Protein AF-A0A319EWF7-F1 (afdb_monomer)

Sequence (292 aa):
MDITTRSGILSLPSELVCHILGFSSSFQDVLHFAATCRRFQHLWQRNANFIYKYVSRTAIPCRRYARILLADQGGSQPNDPLNAQDVRQMARNSVRMEKTIKDIEWHMFSPLYEGTERYPFFGYGSIYAEEQWMPYFSKSESPRVIRTMYQLWGLLLLGYEAKQSRMKSYRFKDLAVLYQTHSLYEVKYALKVEGLDEKQLSRELKDIHNEVYSHCGQDIIKITEWPRLRSTVYPKDFYEIVCWWDRRYSREKFKRMVTTPRDGCPPNPELWYDTSEDELMGWLIEPSIMRH

Solvent-accessible surface area (backbone atoms only — not comparable to full-atom values): 17072 Å² total; per-residue (Å²): 134,85,81,74,76,69,59,67,75,81,72,53,57,70,67,59,53,47,48,58,46,20,69,30,69,38,62,65,59,39,51,53,56,21,66,73,39,73,68,41,36,49,50,44,47,78,38,26,41,62,31,44,68,46,21,39,76,71,47,31,81,51,47,71,41,49,30,45,30,38,30,56,71,73,45,57,53,68,86,54,81,45,49,45,64,48,51,52,50,49,45,51,53,35,56,50,47,56,50,30,50,51,52,40,30,46,69,71,38,46,51,72,74,71,72,51,79,83,62,82,85,57,85,53,73,78,82,48,72,87,52,89,82,67,76,53,70,49,89,78,37,44,56,54,52,53,36,38,51,30,51,51,54,29,46,74,61,43,57,71,69,60,30,53,56,50,58,72,69,47,50,68,66,56,35,51,44,40,48,36,48,63,70,40,81,49,50,70,73,49,58,75,54,86,95,52,54,74,71,54,45,53,48,52,50,52,52,51,44,54,51,36,48,49,52,47,50,53,49,48,32,68,74,65,70,44,96,71,79,70,88,67,79,65,51,78,76,59,78,55,60,81,42,46,74,73,37,66,68,50,34,53,52,50,45,47,67,41,60,47,64,52,97,93,46,80,52,53,62,86,79,66,67,67,62,68,55,56,60,55,40,59,74,74,64,75,69,101,73,82,90,127

Foldseek 3Di:
DDPPVPPVLVVDDLVVLLVVLLPDQAVVVLVVQLVPDVVSVVSCQVCVLVSCVRNCLRHAQPLQLLLLLLVLVVADHSPDRHGNVSSVVSRVLSVLLVVLQVQLLCVVQVCVVVPPPPCPPAPCVPVCPPPDDDSHADPLLSSLLSSLLSLLLSLLSDDPVVSLVSLVPDALLSLLLNLQNLLSPSSLVSNPRPPDDSVRSVVSSVVSNVSSVVVNVVVCCVQQVDPDPPPPPVPPLSNHDSCLCVPPVSVVVVCCSQCPDDDPDHHDCVNNDDCSVVSVVVSVDDDPPDPD

pLDDT: mean 78.9, std 18.43, range [35.34, 98.31]

Organism: NCBI:txid1448320

Mean predicted aligned error: 8.82 Å

Structure (mmCIF, N/CA/C/O backbone):
data_AF-A0A319EWF7-F1
#
_entry.id   AF-A0A319EWF7-F1
#
loop_
_atom_site.group_PDB
_atom_site.id
_atom_site.type_symbol
_atom_site.label_atom_id
_atom_site.label_alt_id
_atom_site.label_comp_id
_atom_site.label_asym_id
_atom_site.label_entity_id
_atom_site.label_seq_id
_atom_site.pdbx_PDB_ins_code
_atom_site.Cartn_x
_atom_site.Cartn_y
_atom_site.Cartn_z
_atom_site.occupancy
_atom_site.B_iso_or_equiv
_atom_site.auth_seq_id
_atom_site.auth_comp_id
_atom_site.auth_asym_id
_atom_site.auth_atom_id
_atom_site.pdbx_PDB_model_num
ATOM 1 N N . MET A 1 1 ? -19.798 14.730 49.812 1.00 45.97 1 MET A N 1
ATOM 2 C CA . MET A 1 1 ? -20.216 15.364 48.545 1.00 45.97 1 MET A CA 1
ATOM 3 C C . MET A 1 1 ? -19.620 14.541 47.422 1.00 45.97 1 MET A C 1
ATOM 5 O O . MET A 1 1 ? -18.469 14.754 47.067 1.00 45.97 1 MET A O 1
ATOM 9 N N . ASP A 1 2 ? -20.371 13.561 46.927 1.00 48.44 2 ASP A N 1
ATOM 10 C CA . ASP A 1 2 ? -19.953 12.769 45.772 1.00 48.44 2 ASP A CA 1
ATOM 11 C C . ASP A 1 2 ? -20.230 13.570 44.506 1.00 48.44 2 ASP A C 1
ATOM 13 O O . ASP A 1 2 ? -21.336 13.551 43.960 1.00 48.44 2 ASP A O 1
ATOM 17 N N . ILE A 1 3 ? -19.214 14.288 44.027 1.00 54.47 3 ILE A N 1
ATOM 18 C CA . ILE A 1 3 ? -19.196 14.758 42.645 1.00 54.47 3 ILE A CA 1
ATOM 19 C C . ILE A 1 3 ? -18.955 13.512 41.793 1.00 54.47 3 ILE A C 1
ATOM 21 O O . ILE A 1 3 ? -17.843 13.214 41.368 1.00 54.47 3 ILE A O 1
ATOM 25 N N . THR A 1 4 ? -20.019 12.744 41.569 1.00 57.94 4 THR A N 1
ATOM 26 C CA . THR A 1 4 ? -20.064 11.784 40.474 1.00 57.94 4 THR A CA 1
ATOM 27 C C . THR A 1 4 ? -20.081 12.607 39.194 1.00 57.94 4 THR A C 1
ATOM 29 O O . THR A 1 4 ? -21.132 12.948 38.653 1.00 57.94 4 THR A O 1
ATOM 32 N N . THR A 1 5 ? -18.892 12.985 38.725 1.00 62.28 5 THR A N 1
ATOM 33 C CA . THR A 1 5 ? -18.657 13.490 37.375 1.00 62.28 5 THR A CA 1
ATOM 34 C C . THR A 1 5 ? -19.089 12.398 36.405 1.00 62.28 5 THR A C 1
ATOM 36 O O . THR A 1 5 ? -18.301 11.572 35.947 1.00 62.28 5 THR A O 1
ATOM 39 N N . ARG A 1 6 ? -20.393 12.348 36.111 1.00 62.28 6 ARG A N 1
ATOM 40 C CA . ARG A 1 6 ? -20.922 11.560 35.004 1.00 62.28 6 ARG A CA 1
ATOM 41 C C . ARG A 1 6 ? -20.187 12.047 33.768 1.00 62.28 6 ARG A C 1
ATOM 43 O O . ARG A 1 6 ? -20.358 13.188 33.351 1.00 62.28 6 ARG A O 1
ATOM 50 N N . SER A 1 7 ? -19.324 11.192 33.229 1.00 69.75 7 SER A N 1
ATOM 51 C CA . SER A 1 7 ? -18.586 11.475 32.007 1.00 69.75 7 SER A CA 1
ATOM 52 C C . SER A 1 7 ? -19.602 11.780 30.905 1.00 69.75 7 SER A C 1
ATOM 54 O O . SER A 1 7 ? -20.301 10.877 30.446 1.00 69.75 7 SER A O 1
ATOM 56 N N . GLY A 1 8 ? -19.743 13.059 30.532 1.00 84.81 8 GLY A N 1
ATOM 57 C CA . GLY A 1 8 ? -20.823 13.543 29.658 1.00 84.81 8 GLY A CA 1
ATOM 58 C C . GLY A 1 8 ? -20.862 12.853 28.291 1.00 84.81 8 GLY A C 1
ATOM 59 O O . GLY A 1 8 ? -21.912 12.758 27.656 1.00 84.81 8 GLY A O 1
ATOM 60 N N . ILE A 1 9 ? -19.742 12.264 27.870 1.00 88.94 9 ILE A N 1
ATOM 61 C CA . ILE A 1 9 ? -19.647 11.481 26.638 1.00 88.94 9 ILE A CA 1
ATOM 62 C C . ILE A 1 9 ? -20.399 10.141 26.718 1.00 88.94 9 ILE A C 1
ATOM 64 O O . ILE A 1 9 ? -20.927 9.666 25.716 1.00 88.94 9 ILE A O 1
ATOM 68 N N . LEU A 1 10 ? -20.536 9.557 27.916 1.00 90.44 10 LEU A N 1
ATOM 69 C CA . LEU A 1 10 ? -21.330 8.346 28.153 1.00 90.44 10 LEU A CA 1
ATOM 70 C C . LEU A 1 10 ? -22.840 8.615 28.162 1.00 90.44 10 LEU A C 1
ATOM 72 O O . LEU A 1 10 ? -23.608 7.661 28.209 1.00 90.44 10 LEU A O 1
ATOM 76 N N . SER A 1 11 ? -23.290 9.868 28.112 1.00 93.06 11 SER A N 1
ATOM 77 C CA . SER A 1 11 ? -24.711 10.203 27.925 1.00 93.06 11 SER A CA 1
ATOM 78 C C . SER A 1 11 ? -25.069 10.561 26.484 1.00 93.06 11 SER A C 1
ATOM 80 O O . SER A 1 11 ? -26.252 10.644 26.168 1.00 93.06 11 SER A O 1
ATOM 82 N N . LEU A 1 12 ? -24.086 10.742 25.597 1.00 95.12 12 LEU A N 1
ATOM 83 C CA . LEU A 1 12 ? -24.362 11.105 24.207 1.00 95.12 12 LEU A CA 1
ATOM 84 C C . LEU A 1 12 ? -25.064 9.963 23.453 1.00 95.12 12 LEU A C 1
ATOM 86 O O . LEU A 1 12 ? -24.752 8.795 23.706 1.00 95.12 12 LEU A O 1
ATOM 90 N N . PRO A 1 13 ? -25.958 10.269 22.497 1.00 96.50 13 PRO A N 1
ATOM 91 C CA . PRO A 1 13 ? -26.449 9.312 21.511 1.00 96.50 13 PRO A CA 1
ATOM 92 C C . PRO A 1 13 ? -25.317 8.626 20.738 1.00 96.50 13 PRO A C 1
ATOM 94 O O . PRO A 1 13 ? -24.235 9.185 20.538 1.00 96.50 13 PRO A O 1
ATOM 97 N N . SER A 1 14 ? -25.568 7.395 20.299 1.00 96.44 14 SER A N 1
ATOM 98 C CA . SER A 1 14 ? -24.583 6.549 19.610 1.00 96.44 14 SER A CA 1
ATOM 99 C C . SER A 1 14 ? -24.078 7.176 18.310 1.00 96.44 14 SER A C 1
ATOM 101 O O . SER A 1 14 ? -22.904 7.045 17.973 1.00 96.44 14 SER A O 1
ATOM 103 N N . GLU A 1 15 ? -24.957 7.891 17.617 1.00 96.75 15 GLU A N 1
ATOM 104 C CA . GLU A 1 15 ? -24.720 8.609 16.371 1.00 96.75 15 GLU A CA 1
ATOM 105 C C . GLU A 1 15 ? -23.682 9.715 16.584 1.00 96.75 15 GLU A C 1
ATOM 107 O O . GLU A 1 15 ? -22.705 9.793 15.841 1.00 96.75 15 GLU A O 1
ATOM 112 N N . LEU A 1 16 ? -23.829 10.509 17.654 1.00 96.94 16 LEU A N 1
ATOM 113 C CA . LEU A 1 16 ? -22.874 11.570 17.991 1.00 96.94 16 LEU A CA 1
ATOM 114 C C . LEU A 1 16 ? -21.502 10.998 18.346 1.00 96.94 16 LEU A C 1
ATOM 116 O O . LEU A 1 16 ? -20.486 11.530 17.908 1.00 96.94 16 LEU A O 1
ATOM 120 N N . VAL A 1 17 ? -21.454 9.882 19.078 1.00 96.56 17 VAL A N 1
ATOM 121 C CA . VAL A 1 17 ? -20.185 9.200 19.380 1.00 96.56 17 VAL A CA 1
ATOM 122 C C . VAL A 1 17 ? -19.520 8.688 18.098 1.00 96.56 17 VAL A C 1
ATOM 124 O O . VAL A 1 17 ? -18.313 8.850 17.932 1.00 96.56 17 VAL A O 1
ATOM 127 N N . CYS A 1 18 ? -20.285 8.113 17.165 1.00 96.50 18 CYS A N 1
ATOM 128 C CA . CYS A 1 18 ? -19.749 7.660 15.878 1.00 96.50 18 CYS A CA 1
ATOM 129 C C . CYS A 1 18 ? -19.247 8.825 15.018 1.00 96.50 18 CYS A C 1
ATOM 131 O O . CYS A 1 18 ? -18.224 8.679 14.354 1.00 96.50 18 CYS A O 1
ATOM 133 N N . HIS A 1 19 ? -19.916 9.981 15.059 1.00 95.75 19 HIS A N 1
ATOM 134 C CA . HIS A 1 19 ? -19.426 11.199 14.417 1.00 95.75 19 HIS A CA 1
ATOM 135 C C . HIS A 1 19 ? -18.113 11.679 15.040 1.00 95.75 19 HIS A C 1
ATOM 137 O O . HIS A 1 19 ? -17.161 11.902 14.300 1.00 95.75 19 HIS A O 1
ATOM 143 N N . ILE A 1 20 ? -18.019 11.763 16.373 1.00 95.19 20 ILE A N 1
ATOM 144 C CA . ILE A 1 20 ? -16.775 12.132 17.077 1.00 95.19 20 ILE A CA 1
ATOM 145 C C . ILE A 1 20 ? -15.626 11.201 16.666 1.00 95.19 20 ILE A C 1
ATOM 147 O O . ILE A 1 20 ? -14.547 11.666 16.304 1.00 95.19 20 ILE A O 1
ATOM 151 N N . LEU A 1 21 ? -15.874 9.888 16.649 1.00 95.06 21 LEU A N 1
ATOM 152 C CA . LEU A 1 21 ? -14.900 8.907 16.170 1.00 95.06 21 LEU A CA 1
ATOM 153 C C . LEU A 1 21 ? -14.538 9.124 14.693 1.00 95.06 21 LEU A C 1
ATOM 155 O O . LEU A 1 21 ? -13.371 9.030 14.331 1.00 95.06 21 LEU A O 1
ATOM 159 N N . GLY A 1 22 ? -15.514 9.451 13.845 1.00 94.25 22 GLY A N 1
ATOM 160 C CA . GLY A 1 22 ? -15.311 9.758 12.428 1.00 94.25 22 GLY A CA 1
ATOM 161 C C . GLY A 1 22 ? -14.432 10.987 12.166 1.00 94.25 22 GLY A C 1
ATOM 162 O O . GLY A 1 22 ? -13.737 11.018 11.156 1.00 94.25 22 GLY A O 1
ATOM 163 N N . PHE A 1 23 ? -14.423 11.968 13.074 1.00 95.06 23 PHE A N 1
ATOM 164 C CA . PHE A 1 23 ? -13.594 13.179 12.985 1.00 95.06 23 PHE A CA 1
ATOM 165 C C . PHE A 1 23 ? -12.180 13.018 13.563 1.00 95.06 23 PHE A C 1
ATOM 167 O O . PHE A 1 23 ? -11.406 13.974 13.568 1.00 95.06 23 PHE A O 1
ATOM 174 N N . SER A 1 24 ? -11.822 11.828 14.048 1.00 94.56 24 SER A N 1
ATOM 175 C CA . SER A 1 24 ? -10.463 11.562 14.523 1.00 94.56 24 SER A CA 1
ATOM 176 C C . SER A 1 24 ? -9.462 11.612 13.363 1.00 94.56 24 SER A C 1
ATOM 178 O O . SER A 1 24 ? -9.731 11.096 12.279 1.00 94.56 24 SER A O 1
ATOM 180 N N . SER A 1 25 ? -8.288 12.204 13.591 1.00 92.62 25 SER A N 1
ATOM 181 C CA . SER A 1 25 ? -7.238 12.330 12.569 1.00 92.62 25 SER A CA 1
ATOM 182 C C . SER A 1 25 ? -6.502 11.014 12.304 1.00 92.62 25 SER A C 1
ATOM 184 O O . SER A 1 25 ? -5.948 10.838 11.218 1.00 92.62 25 SER A O 1
ATOM 186 N N . SER A 1 26 ? -6.523 10.084 13.267 1.00 95.38 26 SER A N 1
ATOM 187 C CA . SER A 1 26 ? -5.863 8.784 13.182 1.00 95.38 26 SER A CA 1
ATOM 188 C C . SER A 1 26 ? -6.775 7.634 13.624 1.00 95.38 26 SER A C 1
ATOM 190 O O . SER A 1 26 ? -7.638 7.779 14.492 1.00 95.38 26 SER A O 1
ATOM 192 N N . PHE A 1 27 ? -6.546 6.437 13.074 1.00 96.00 27 PHE A N 1
ATOM 193 C CA . PHE A 1 27 ? -7.196 5.223 13.583 1.00 96.00 27 PHE A CA 1
ATOM 194 C C . PHE A 1 27 ? -6.705 4.833 14.980 1.00 96.00 27 PHE A C 1
ATOM 196 O O . PHE A 1 27 ? -7.418 4.132 15.693 1.00 96.00 27 PHE A O 1
ATOM 203 N N . GLN A 1 28 ? -5.511 5.269 15.385 1.00 95.44 28 GLN A N 1
ATOM 204 C CA . GLN A 1 28 ? -4.992 4.988 16.719 1.00 95.44 28 GLN A CA 1
ATOM 205 C C . GLN A 1 28 ? -5.849 5.669 17.791 1.00 95.44 28 GLN A C 1
ATOM 207 O O . GLN A 1 28 ? -6.232 5.012 18.757 1.00 95.44 28 GLN A O 1
ATOM 212 N N . ASP A 1 29 ? -6.249 6.922 17.569 1.00 96.19 29 ASP A N 1
ATOM 213 C CA . ASP A 1 29 ? -7.136 7.655 18.480 1.00 96.19 29 ASP A CA 1
ATOM 214 C C . ASP A 1 29 ? -8.513 6.998 18.575 1.00 96.19 29 ASP A C 1
ATOM 216 O O . ASP A 1 29 ? -9.041 6.807 19.670 1.00 96.19 29 ASP A O 1
ATOM 220 N N . VAL A 1 30 ? -9.061 6.554 17.438 1.00 96.75 30 VAL A N 1
ATOM 221 C CA . VAL A 1 30 ? -10.325 5.802 17.398 1.00 96.75 30 VAL A CA 1
ATOM 222 C C . VAL A 1 30 ? -10.231 4.521 18.220 1.00 96.75 30 VAL A C 1
ATOM 224 O O . VAL A 1 30 ? -11.137 4.211 18.996 1.00 96.75 30 VAL A O 1
ATOM 227 N N . LEU A 1 31 ? -9.141 3.765 18.065 1.00 96.06 31 LEU A N 1
ATOM 228 C CA . LEU A 1 31 ? -8.938 2.506 18.779 1.00 96.06 31 LEU A CA 1
ATOM 229 C C . LEU A 1 31 ? -8.700 2.730 20.275 1.00 96.06 31 LEU A C 1
ATOM 231 O O . LEU A 1 31 ? -9.259 1.988 21.083 1.00 96.06 31 LEU A O 1
ATOM 235 N N . HIS A 1 32 ? -7.936 3.756 20.657 1.00 96.38 32 HIS A N 1
ATOM 236 C CA . HIS A 1 32 ? -7.759 4.148 22.055 1.00 96.38 32 HIS A CA 1
ATOM 237 C C . HIS A 1 32 ? -9.090 4.569 22.684 1.00 96.38 32 HIS A C 1
ATOM 239 O O . HIS A 1 32 ? -9.438 4.076 23.756 1.00 96.38 32 HIS A O 1
ATOM 245 N N . PHE A 1 33 ? -9.879 5.398 21.995 1.00 95.75 33 PHE A N 1
ATOM 246 C CA . PHE A 1 33 ? -11.208 5.800 22.449 1.00 95.75 33 PHE A CA 1
ATOM 247 C C . PHE A 1 33 ? -12.127 4.588 22.628 1.00 95.75 33 PHE A C 1
ATOM 249 O O . PHE A 1 33 ? -12.748 4.422 23.680 1.00 95.75 33 PHE A O 1
ATOM 256 N N . ALA A 1 34 ? -12.172 3.698 21.632 1.00 96.56 34 ALA A N 1
ATOM 257 C CA . ALA A 1 34 ? -12.952 2.467 21.686 1.00 96.56 34 ALA A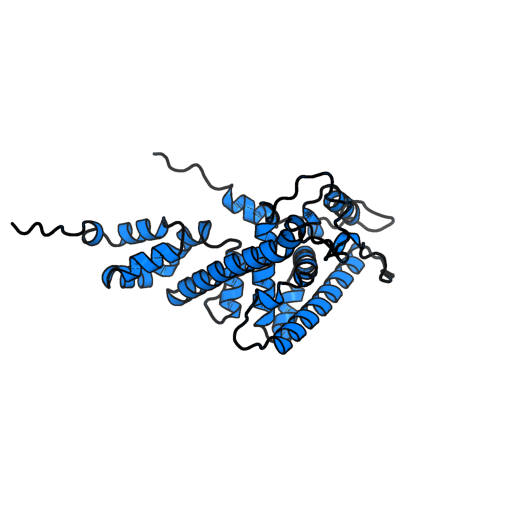 CA 1
ATOM 258 C C . ALA A 1 34 ? -12.516 1.543 22.838 1.00 96.56 34 ALA A C 1
ATOM 260 O O . ALA A 1 34 ? -13.356 0.843 23.401 1.00 96.56 34 ALA A O 1
ATOM 261 N N . ALA A 1 35 ? -11.235 1.555 23.217 1.00 96.69 35 ALA A N 1
ATOM 262 C CA . ALA A 1 35 ? -10.696 0.751 24.312 1.00 96.69 35 ALA A CA 1
ATOM 263 C C . ALA A 1 35 ? -11.052 1.279 25.714 1.00 96.69 35 ALA A C 1
ATOM 265 O O . ALA A 1 35 ? -10.947 0.528 26.681 1.00 96.69 35 ALA A O 1
ATOM 266 N N . THR A 1 36 ? -11.502 2.532 25.849 1.00 96.25 36 THR A N 1
ATOM 267 C CA . THR A 1 36 ? -11.802 3.118 27.170 1.00 96.25 36 THR A CA 1
ATOM 268 C C . THR A 1 36 ? -13.000 2.472 27.873 1.00 96.25 36 THR A C 1
ATOM 270 O O . THR A 1 36 ? -13.019 2.395 29.100 1.00 96.25 36 THR A O 1
ATOM 273 N N . CYS A 1 37 ? -14.014 1.994 27.135 1.00 95.38 37 CYS A N 1
ATOM 274 C CA . CYS A 1 37 ? -15.142 1.271 27.726 1.00 95.38 37 CYS A CA 1
ATOM 275 C C . CYS A 1 37 ? -15.848 0.323 26.742 1.00 95.38 37 CYS A C 1
ATOM 277 O O . CYS A 1 37 ? -15.840 0.521 25.526 1.00 95.38 37 CYS A O 1
ATOM 279 N N . ARG A 1 38 ? -16.560 -0.679 27.285 1.00 96.94 38 ARG A N 1
ATOM 280 C CA . ARG A 1 38 ? -17.304 -1.687 26.499 1.00 96.94 38 ARG A CA 1
ATOM 281 C C . ARG A 1 38 ? -18.330 -1.071 25.545 1.00 96.94 38 ARG A C 1
ATOM 283 O O . ARG A 1 38 ? -18.525 -1.576 24.443 1.00 96.94 38 ARG A O 1
ATOM 290 N N . ARG A 1 39 ? -18.981 0.026 25.952 1.00 96.25 39 ARG A N 1
ATOM 291 C CA . ARG A 1 39 ? -19.965 0.719 25.112 1.00 96.25 39 ARG A CA 1
ATOM 292 C C . ARG A 1 39 ? -19.315 1.261 23.839 1.00 96.25 39 ARG A C 1
ATOM 294 O O . ARG A 1 39 ? -19.843 1.033 22.755 1.00 96.25 39 ARG A O 1
ATOM 301 N N . PHE A 1 40 ? -18.184 1.953 23.958 1.00 96.56 40 PHE A N 1
ATOM 302 C CA . PHE A 1 40 ? -17.485 2.515 22.800 1.00 96.56 40 PHE A CA 1
ATOM 303 C C . PHE A 1 40 ? -16.859 1.434 21.933 1.00 96.56 40 PHE A C 1
ATOM 305 O O . PHE A 1 40 ? -16.960 1.522 20.713 1.00 96.56 40 PHE A O 1
ATOM 312 N N . GLN A 1 41 ? -16.327 0.371 22.538 1.00 97.56 41 GLN A N 1
ATOM 313 C CA . GLN A 1 41 ? -15.862 -0.799 21.800 1.00 97.56 41 GLN A CA 1
ATOM 314 C C . GLN A 1 41 ? -16.969 -1.394 20.918 1.00 97.56 41 GLN A C 1
ATOM 316 O O . GLN A 1 41 ? -16.750 -1.664 19.738 1.00 97.56 41 GLN A O 1
ATOM 321 N N . HIS A 1 42 ? -18.170 -1.565 21.473 1.00 97.94 42 HIS A N 1
ATOM 322 C CA . HIS A 1 42 ? -19.315 -2.100 20.744 1.00 97.94 42 HIS A CA 1
ATOM 323 C C . HIS A 1 42 ? -19.814 -1.142 19.648 1.00 97.94 42 HIS A C 1
ATOM 325 O O . HIS A 1 42 ? -20.121 -1.582 18.539 1.00 97.94 42 HIS A O 1
ATOM 331 N N . LEU A 1 43 ? -19.860 0.168 19.924 1.00 97.44 43 LEU A N 1
ATOM 332 C CA . LEU A 1 43 ? -20.212 1.178 18.919 1.00 97.44 43 LEU A CA 1
ATOM 333 C C . LEU A 1 43 ? -19.220 1.204 17.760 1.00 97.44 43 LEU A C 1
ATOM 335 O O . LEU A 1 43 ? -19.645 1.190 16.607 1.00 97.44 43 LEU A O 1
ATOM 339 N N . TRP A 1 44 ? -17.923 1.179 18.063 1.00 97.44 44 TRP A N 1
ATOM 340 C CA . TRP A 1 44 ? -16.862 1.048 17.072 1.00 97.44 44 TRP A CA 1
ATOM 341 C C . TRP A 1 44 ? -17.070 -0.191 16.199 1.00 97.44 44 TRP A C 1
ATOM 343 O O . TRP A 1 44 ? -17.085 -0.084 14.977 1.00 97.44 44 TRP A O 1
ATOM 353 N N . GLN A 1 45 ? -17.282 -1.359 16.811 1.00 98.06 45 GLN A N 1
ATOM 354 C CA . GLN A 1 45 ? -17.418 -2.610 16.069 1.00 98.06 45 GLN A CA 1
ATOM 355 C C . GLN A 1 45 ? -18.628 -2.610 15.130 1.00 98.06 45 GLN A C 1
ATOM 357 O O . GLN A 1 45 ? -18.501 -3.023 13.978 1.00 98.06 45 GLN A O 1
ATOM 362 N N . ARG A 1 46 ? -19.781 -2.116 15.600 1.00 98.12 46 ARG A N 1
ATOM 363 C CA . ARG A 1 46 ? -21.008 -2.035 14.793 1.00 98.12 46 ARG A CA 1
ATOM 364 C C . ARG A 1 46 ? -20.935 -0.996 13.676 1.00 98.12 46 ARG A C 1
ATOM 366 O O . ARG A 1 46 ? -21.579 -1.178 12.651 1.00 98.12 46 ARG A O 1
ATOM 373 N N . ASN A 1 47 ? -20.155 0.069 13.861 1.00 98.06 47 ASN A N 1
ATOM 374 C CA . ASN A 1 47 ? -20.089 1.201 12.933 1.00 98.06 47 ASN A CA 1
ATOM 375 C C . ASN A 1 47 ? -18.721 1.333 12.242 1.00 98.06 47 ASN A C 1
ATOM 377 O O . ASN A 1 47 ? -18.393 2.400 11.723 1.00 98.06 47 ASN A O 1
ATOM 381 N N . ALA A 1 48 ? -17.922 0.262 12.201 1.00 97.75 48 ALA A N 1
ATOM 382 C CA . ALA A 1 48 ? -16.544 0.294 11.707 1.00 97.75 48 ALA A CA 1
ATOM 383 C C . ALA A 1 48 ? -16.439 0.819 10.266 1.00 97.75 48 ALA A C 1
ATOM 385 O O . ALA A 1 48 ? -15.620 1.695 9.997 1.00 97.75 48 ALA A O 1
ATOM 386 N N . ASN A 1 49 ? -17.304 0.354 9.355 1.00 97.75 49 ASN A N 1
ATOM 387 C CA . ASN A 1 49 ? -17.337 0.830 7.969 1.00 97.75 49 ASN A CA 1
ATOM 388 C C . ASN A 1 49 ? -17.627 2.335 7.873 1.00 97.75 49 ASN A C 1
ATOM 390 O O . ASN A 1 49 ? -17.000 3.043 7.088 1.00 97.75 49 ASN A O 1
ATOM 394 N N . PHE A 1 50 ? -18.587 2.825 8.667 1.00 97.38 50 PHE A N 1
ATOM 395 C CA . PHE A 1 50 ? -18.941 4.243 8.701 1.00 97.38 50 PHE A CA 1
ATOM 396 C C . PHE A 1 50 ? -17.750 5.068 9.182 1.00 97.38 50 PHE A C 1
ATOM 398 O O . PHE A 1 50 ? -17.292 5.945 8.459 1.00 97.38 50 PHE A O 1
ATOM 405 N N . ILE A 1 51 ? -17.184 4.725 10.341 1.00 97.38 51 ILE A N 1
ATOM 406 C CA . ILE A 1 51 ? -16.053 5.456 10.928 1.00 97.38 51 ILE A CA 1
ATOM 407 C C . ILE A 1 51 ? -14.843 5.416 9.986 1.00 97.38 51 ILE A C 1
ATOM 409 O O . ILE A 1 51 ? -14.214 6.443 9.737 1.00 97.38 51 ILE A O 1
ATOM 413 N N . TYR A 1 52 ? -14.572 4.263 9.366 1.00 97.38 52 TYR A N 1
ATOM 414 C CA . TYR A 1 52 ? -13.525 4.125 8.360 1.00 97.38 52 TYR A CA 1
ATOM 415 C C . TYR A 1 52 ? -13.690 5.105 7.196 1.00 97.38 52 TYR A C 1
ATOM 417 O O . TYR A 1 52 ? -12.707 5.726 6.793 1.00 97.38 52 TYR A O 1
ATOM 425 N N . LYS A 1 53 ? -14.899 5.280 6.645 1.00 96.00 53 LYS A N 1
ATOM 426 C CA . LYS A 1 53 ? -15.130 6.175 5.495 1.00 96.00 53 LYS A CA 1
ATOM 427 C C . LYS A 1 53 ? -14.713 7.623 5.762 1.00 96.00 53 LYS A C 1
ATOM 429 O O . LYS A 1 53 ? -14.311 8.288 4.804 1.00 96.00 53 LYS A O 1
ATOM 434 N N . TYR A 1 54 ? -14.790 8.079 7.012 1.00 95.62 54 TYR A N 1
ATOM 435 C CA . TYR A 1 54 ? -14.353 9.415 7.418 1.00 95.62 54 TYR A CA 1
ATOM 436 C C . TYR A 1 54 ? -12.860 9.437 7.758 1.00 95.62 54 TYR A C 1
ATOM 438 O O . TYR A 1 54 ? -12.102 10.135 7.092 1.00 95.62 54 TYR A O 1
ATOM 446 N N . VAL A 1 55 ? -12.414 8.593 8.692 1.00 96.69 55 VAL A N 1
ATOM 447 C CA . VAL A 1 55 ? -11.033 8.616 9.214 1.00 96.69 55 VAL A CA 1
ATOM 448 C C . VAL A 1 55 ? -10.003 8.218 8.154 1.00 96.69 55 VAL A C 1
ATOM 450 O O . VAL A 1 55 ? -8.912 8.779 8.083 1.00 96.69 55 VAL A O 1
ATOM 453 N N . SER A 1 56 ? -10.338 7.277 7.264 1.00 95.12 56 SER A N 1
ATOM 454 C CA . SER A 1 56 ? -9.414 6.824 6.210 1.00 95.12 56 SER A CA 1
ATOM 455 C C . SER A 1 56 ? -9.013 7.920 5.234 1.00 95.12 56 SER A C 1
ATOM 457 O O . SER A 1 56 ? -7.957 7.802 4.619 1.00 95.12 56 SER A O 1
ATOM 459 N N . ARG A 1 57 ? -9.836 8.968 5.093 1.00 91.56 57 ARG A N 1
ATOM 460 C CA . ARG A 1 57 ? -9.542 10.094 4.207 1.00 91.56 57 ARG A CA 1
ATOM 461 C C . ARG A 1 57 ? -8.362 10.912 4.681 1.00 91.56 57 ARG A C 1
ATOM 463 O O . ARG A 1 57 ? -7.835 11.622 3.862 1.00 91.56 57 ARG A O 1
ATOM 470 N N . THR A 1 58 ? -7.972 10.851 5.949 1.00 89.88 58 THR A N 1
ATOM 471 C CA . THR A 1 58 ? -6.796 11.570 6.464 1.00 89.88 58 THR A CA 1
ATOM 472 C C . THR A 1 58 ? -5.719 10.607 6.941 1.00 89.88 58 THR A C 1
ATOM 474 O O . THR A 1 58 ? -4.536 10.887 6.796 1.00 89.88 58 THR A O 1
ATOM 477 N N . ALA A 1 59 ? -6.119 9.450 7.474 1.00 94.81 59 ALA A N 1
ATOM 478 C CA . ALA A 1 59 ? -5.217 8.518 8.144 1.00 94.81 59 ALA A CA 1
ATOM 479 C C . ALA A 1 59 ? -4.569 7.464 7.226 1.00 94.81 59 ALA A C 1
ATOM 481 O O . ALA A 1 59 ? -3.665 6.753 7.667 1.00 94.81 59 ALA A O 1
ATOM 482 N N . ILE A 1 60 ? -5.059 7.275 5.993 1.00 95.25 60 ILE A N 1
ATOM 483 C CA . ILE A 1 60 ? -4.545 6.241 5.077 1.00 95.25 60 ILE A CA 1
ATOM 484 C C . ILE A 1 60 ? -4.271 6.856 3.703 1.00 95.25 60 ILE A C 1
ATOM 486 O O . ILE A 1 60 ? -5.168 6.902 2.852 1.00 95.25 60 ILE A O 1
ATOM 490 N N . PRO A 1 61 ? -3.023 7.282 3.447 1.00 92.00 61 PRO A N 1
ATOM 491 C CA . PRO A 1 61 ? -2.603 7.675 2.112 1.00 92.00 61 PRO A CA 1
ATOM 492 C C . PRO A 1 61 ? -2.804 6.518 1.126 1.00 92.00 61 PRO A C 1
ATOM 494 O O . PRO A 1 61 ? -2.637 5.347 1.477 1.00 92.00 61 PRO A O 1
ATOM 497 N N . CYS A 1 62 ? -3.187 6.838 -0.113 1.00 93.25 62 CYS A N 1
ATOM 498 C CA . CYS A 1 62 ? -3.419 5.848 -1.173 1.00 93.25 62 CYS A CA 1
ATOM 499 C C . CYS A 1 62 ? -4.423 4.747 -0.774 1.00 93.25 62 CYS A C 1
ATOM 501 O O . CYS A 1 62 ? -4.248 3.571 -1.103 1.00 93.25 62 CYS A O 1
ATOM 503 N N . ARG A 1 63 ? -5.504 5.135 -0.076 1.00 94.62 63 ARG A N 1
ATOM 504 C CA . ARG A 1 63 ? -6.546 4.254 0.484 1.00 94.62 63 ARG A CA 1
ATOM 505 C C . ARG A 1 63 ? -6.997 3.124 -0.444 1.00 94.62 63 ARG A C 1
ATOM 507 O O . ARG A 1 63 ? -7.209 2.006 0.018 1.00 94.62 63 ARG A O 1
ATOM 514 N N . ARG A 1 64 ? -7.156 3.407 -1.740 1.00 94.94 64 ARG A N 1
ATOM 515 C CA . ARG A 1 64 ? -7.544 2.416 -2.754 1.00 94.94 64 ARG A CA 1
ATOM 516 C C . ARG A 1 64 ? -6.580 1.225 -2.789 1.00 94.94 64 ARG A C 1
ATOM 518 O O . ARG A 1 64 ? -7.025 0.084 -2.777 1.00 94.94 64 ARG A O 1
ATOM 525 N N . TYR A 1 65 ? -5.276 1.480 -2.780 1.00 95.62 65 TYR A N 1
ATOM 526 C CA . TYR A 1 65 ? -4.247 0.439 -2.819 1.00 95.62 65 TYR A CA 1
ATOM 527 C C . TYR A 1 65 ? -4.118 -0.280 -1.480 1.00 95.62 65 TYR A C 1
ATOM 529 O O . TYR A 1 65 ? -3.936 -1.492 -1.459 1.00 95.62 65 TYR A O 1
ATOM 537 N N . ALA A 1 66 ? -4.330 0.427 -0.367 1.00 96.62 66 ALA A N 1
ATOM 538 C CA . ALA A 1 66 ? -4.439 -0.211 0.940 1.00 96.62 66 ALA A CA 1
ATOM 539 C C . ALA A 1 66 ? -5.627 -1.198 1.001 1.00 96.62 66 ALA A C 1
ATOM 541 O O . ALA A 1 66 ? -5.493 -2.287 1.554 1.00 96.62 66 ALA A O 1
ATOM 542 N N . ARG A 1 67 ? -6.774 -0.864 0.381 1.00 97.81 67 ARG A N 1
ATOM 543 C CA . ARG A 1 67 ? -7.938 -1.768 0.261 1.00 97.81 67 ARG A CA 1
ATOM 544 C C . ARG A 1 67 ? -7.643 -2.989 -0.610 1.00 97.81 67 ARG A C 1
ATOM 546 O O . ARG A 1 67 ? -8.121 -4.070 -0.288 1.00 97.81 67 ARG A O 1
ATOM 553 N N . ILE A 1 68 ? -6.865 -2.821 -1.678 1.00 97.50 68 ILE A N 1
ATOM 554 C CA . ILE A 1 68 ? -6.392 -3.935 -2.511 1.00 97.50 68 ILE A CA 1
ATOM 555 C C . ILE A 1 68 ? -5.469 -4.849 -1.697 1.00 97.50 68 ILE A C 1
ATOM 557 O O . ILE A 1 68 ? -5.702 -6.052 -1.669 1.00 97.50 68 ILE A O 1
ATOM 561 N N . LEU A 1 69 ? -4.503 -4.287 -0.959 1.00 97.62 69 LEU A N 1
ATOM 562 C CA . LEU A 1 69 ? -3.633 -5.067 -0.075 1.00 97.62 69 LEU A CA 1
ATOM 563 C C . LEU A 1 69 ? -4.439 -5.851 0.971 1.00 97.62 69 LEU A C 1
ATOM 565 O O . LEU A 1 69 ? -4.126 -7.004 1.239 1.00 97.62 69 LEU A O 1
ATOM 569 N N . LEU A 1 70 ? -5.477 -5.252 1.562 1.00 98.25 70 LEU A N 1
ATOM 570 C CA . LEU A 1 70 ? -6.345 -5.961 2.505 1.00 98.25 70 LEU A CA 1
ATOM 571 C C . LEU A 1 70 ? -7.003 -7.191 1.861 1.00 98.25 70 LEU A C 1
ATOM 573 O O . LEU A 1 70 ? -7.054 -8.244 2.490 1.00 98.25 70 LEU A O 1
ATOM 577 N N . ALA A 1 71 ? -7.494 -7.069 0.627 1.00 98.19 71 ALA A N 1
ATOM 578 C CA . ALA A 1 71 ? -8.076 -8.197 -0.096 1.00 98.19 71 ALA A CA 1
ATOM 579 C C . ALA A 1 71 ? -7.020 -9.278 -0.393 1.00 98.19 71 ALA A C 1
ATOM 581 O O . ALA A 1 71 ? -7.289 -10.462 -0.201 1.00 98.19 71 ALA A O 1
ATOM 582 N N . ASP A 1 72 ? -5.798 -8.875 -0.758 1.00 97.12 72 ASP A N 1
ATOM 583 C CA . ASP A 1 72 ? -4.663 -9.789 -0.961 1.00 97.12 72 ASP A CA 1
ATOM 584 C C . ASP A 1 72 ? -4.251 -10.503 0.354 1.00 97.12 72 ASP A C 1
ATOM 586 O O . ASP A 1 72 ? -3.718 -11.608 0.322 1.00 97.12 72 ASP A O 1
ATOM 590 N N . GLN A 1 73 ? -4.555 -9.915 1.521 1.00 96.94 73 GLN A N 1
ATOM 591 C CA . GLN A 1 73 ? -4.394 -10.513 2.859 1.00 96.94 73 GLN A CA 1
ATOM 592 C C . GLN A 1 73 ? -5.586 -11.394 3.296 1.00 96.94 73 GLN A C 1
ATOM 594 O O . GLN A 1 73 ? -5.623 -11.852 4.439 1.00 96.94 73 GLN A O 1
ATOM 599 N N . GLY A 1 74 ? -6.576 -11.616 2.424 1.00 97.12 74 GLY A N 1
ATOM 600 C CA . GLY A 1 74 ? -7.775 -12.407 2.723 1.00 97.12 74 GLY A CA 1
ATOM 601 C C . GLY A 1 74 ? -8.888 -11.648 3.458 1.00 97.12 74 GLY A C 1
ATOM 602 O O . GLY A 1 74 ? -9.809 -12.275 3.980 1.00 97.12 74 GLY A O 1
ATOM 603 N N . GLY A 1 75 ? -8.811 -10.316 3.528 1.00 98.00 75 GLY A N 1
ATOM 604 C CA . GLY A 1 75 ? -9.886 -9.467 4.048 1.00 98.00 75 GLY A CA 1
ATOM 605 C C . GLY A 1 75 ? -10.971 -9.151 3.009 1.00 98.00 75 GLY A C 1
ATOM 606 O O . GLY A 1 75 ? -11.021 -9.727 1.922 1.00 98.00 75 GLY A O 1
ATOM 607 N N . SER A 1 76 ? -11.849 -8.199 3.340 1.00 98.06 76 SER A N 1
ATOM 608 C CA . SER A 1 76 ? -12.952 -7.776 2.457 1.00 98.06 76 SER A CA 1
ATOM 609 C C . SER A 1 76 ? -12.473 -7.208 1.111 1.00 98.06 76 SER A C 1
ATOM 611 O O . SER A 1 76 ? -11.533 -6.403 1.076 1.00 98.06 76 SER A O 1
ATOM 613 N N . GLN A 1 77 ? -13.178 -7.527 0.013 1.00 98.00 77 GLN A N 1
ATOM 614 C CA . GLN A 1 77 ? -12.837 -7.060 -1.344 1.00 98.00 77 GLN A CA 1
ATOM 615 C C . GLN A 1 77 ? -12.814 -5.528 -1.427 1.00 98.00 77 GLN A C 1
ATOM 617 O O . GLN A 1 77 ? -13.492 -4.880 -0.627 1.00 98.00 77 GLN A O 1
ATOM 622 N N . PRO A 1 78 ? -12.087 -4.902 -2.378 1.00 96.00 78 PRO A N 1
ATOM 623 C CA . PRO A 1 78 ? -11.811 -3.459 -2.356 1.00 96.00 78 PRO A CA 1
ATOM 624 C C . PRO A 1 78 ? -13.033 -2.529 -2.293 1.00 96.00 78 PRO A C 1
ATOM 626 O O . PRO A 1 78 ? -12.933 -1.433 -1.738 1.00 96.00 78 PRO A O 1
ATOM 629 N N . ASN A 1 79 ? -14.179 -2.970 -2.817 1.00 95.25 79 ASN A N 1
ATOM 630 C CA . ASN A 1 79 ? -15.418 -2.187 -2.868 1.00 95.25 79 ASN A CA 1
ATOM 631 C C . ASN A 1 79 ? -16.452 -2.592 -1.803 1.00 95.25 79 ASN A C 1
ATOM 633 O O . ASN A 1 79 ? -17.465 -1.908 -1.653 1.00 95.25 79 ASN A O 1
ATOM 637 N N . ASP A 1 80 ? -16.192 -3.652 -1.037 1.00 97.50 80 ASP A N 1
ATOM 638 C CA . ASP A 1 80 ? -17.130 -4.160 -0.036 1.00 97.50 80 ASP A CA 1
ATOM 639 C C . ASP A 1 80 ? -17.163 -3.282 1.233 1.00 97.50 80 ASP A C 1
ATOM 641 O O . ASP A 1 80 ? -16.218 -2.537 1.522 1.00 97.50 80 ASP A O 1
ATOM 645 N N . PRO A 1 81 ? -18.235 -3.342 2.038 1.00 97.81 81 PRO A N 1
ATOM 646 C CA . PRO A 1 81 ? -18.236 -2.769 3.380 1.00 97.81 81 PRO A CA 1
ATOM 647 C C . PRO A 1 81 ? -17.178 -3.427 4.279 1.00 97.81 81 PRO A C 1
ATOM 649 O O . PRO A 1 81 ? -17.030 -4.644 4.274 1.00 97.81 81 PRO A O 1
ATOM 652 N N . LEU A 1 82 ? -16.480 -2.633 5.097 1.00 98.00 82 LEU A N 1
ATOM 653 C CA . LEU A 1 82 ? -15.477 -3.152 6.033 1.00 98.00 82 LEU A CA 1
ATOM 654 C C . LEU A 1 82 ? -16.068 -3.523 7.394 1.00 98.00 82 LEU A C 1
ATOM 656 O O . LEU A 1 82 ? -16.817 -2.745 7.991 1.00 98.00 82 LEU A O 1
ATOM 660 N N . ASN A 1 83 ? -15.649 -4.660 7.948 1.00 97.94 83 ASN A N 1
ATOM 661 C CA . ASN A 1 83 ? -15.913 -4.986 9.350 1.00 97.94 83 ASN A CA 1
ATOM 662 C C . ASN A 1 83 ? -14.813 -4.420 10.282 1.00 97.94 83 ASN A C 1
ATOM 664 O O . ASN A 1 83 ? -13.800 -3.871 9.850 1.00 97.94 83 ASN A O 1
ATOM 668 N N . ALA A 1 84 ? -14.985 -4.556 11.598 1.00 97.69 84 ALA A N 1
ATOM 669 C CA . ALA A 1 84 ? -14.040 -4.015 12.581 1.00 97.69 84 ALA A CA 1
ATOM 670 C C . ALA A 1 84 ? -12.641 -4.662 12.551 1.00 97.69 84 ALA A C 1
ATOM 672 O O . ALA A 1 84 ? -11.659 -4.050 12.979 1.00 97.69 84 ALA A O 1
ATOM 673 N N . GLN A 1 85 ? -12.530 -5.913 12.104 1.00 98.19 85 GLN A N 1
ATOM 674 C CA . GLN A 1 85 ? -11.244 -6.584 11.925 1.00 98.19 85 GLN A CA 1
ATOM 675 C C . GLN A 1 85 ? -10.516 -6.036 10.700 1.00 98.19 85 GLN A C 1
ATOM 677 O O . GLN A 1 85 ? -9.346 -5.680 10.826 1.00 98.19 85 GLN A O 1
ATOM 682 N N . ASP A 1 86 ? -11.221 -5.863 9.584 1.00 98.31 86 ASP A N 1
ATOM 683 C CA . ASP A 1 86 ? -10.669 -5.251 8.377 1.00 98.31 86 ASP A CA 1
ATOM 684 C C . ASP A 1 86 ? -10.120 -3.854 8.658 1.00 98.31 86 ASP A C 1
ATOM 686 O O . ASP A 1 86 ? -8.997 -3.532 8.275 1.00 98.31 86 ASP A O 1
ATOM 690 N N . VAL A 1 87 ? -10.878 -3.017 9.377 1.00 98.00 87 VAL A N 1
ATOM 691 C CA 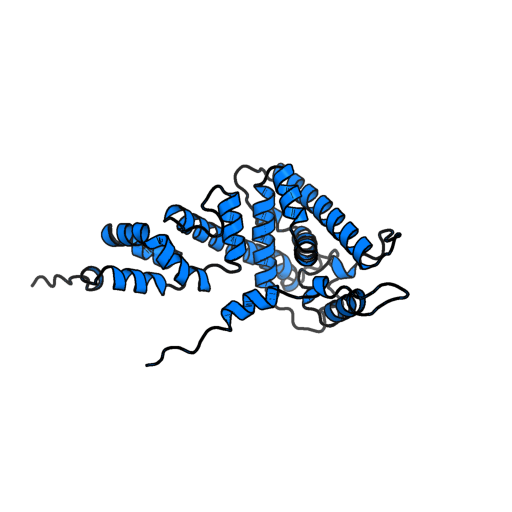. VAL A 1 87 ? -10.426 -1.652 9.678 1.00 98.00 87 VAL A CA 1
ATOM 692 C C . VAL A 1 87 ? -9.198 -1.653 10.593 1.00 98.00 87 VAL A C 1
ATOM 694 O O . VAL A 1 87 ? -8.278 -0.860 10.388 1.00 98.00 87 VAL A O 1
ATOM 697 N N . ARG A 1 88 ? -9.127 -2.572 11.565 1.00 97.31 88 ARG A N 1
ATOM 698 C CA . ARG A 1 88 ? -7.914 -2.754 12.379 1.00 97.31 88 ARG A CA 1
ATOM 699 C C . ARG A 1 88 ? -6.721 -3.172 11.523 1.00 97.31 88 ARG A C 1
ATOM 701 O O . ARG A 1 88 ? -5.629 -2.650 11.733 1.00 97.31 88 ARG A O 1
ATOM 708 N N . GLN A 1 89 ? -6.919 -4.076 10.566 1.00 97.31 89 GLN A N 1
ATOM 709 C CA . GLN A 1 89 ? -5.858 -4.508 9.660 1.00 97.31 89 GLN A CA 1
ATOM 710 C C . GLN A 1 89 ? -5.397 -3.364 8.747 1.00 97.31 89 GLN A C 1
ATOM 712 O O . GLN A 1 89 ? -4.201 -3.121 8.628 1.00 97.31 89 GLN A O 1
ATOM 717 N N . MET A 1 90 ? -6.328 -2.585 8.194 1.00 97.19 90 MET A N 1
ATOM 718 C CA . MET A 1 90 ? -6.030 -1.382 7.408 1.00 97.19 90 MET A CA 1
ATOM 719 C C . MET A 1 90 ? -5.224 -0.351 8.205 1.00 97.19 90 MET A C 1
ATOM 721 O O . MET A 1 90 ? -4.250 0.193 7.691 1.00 97.19 90 MET A O 1
ATOM 725 N N . ALA A 1 91 ? -5.593 -0.105 9.466 1.00 96.25 91 ALA A N 1
ATOM 726 C CA . ALA A 1 91 ? -4.853 0.797 10.345 1.00 96.25 91 ALA A CA 1
ATOM 727 C C . ALA A 1 91 ? -3.418 0.302 10.587 1.00 96.25 91 ALA A C 1
ATOM 729 O O . ALA A 1 91 ? -2.473 1.079 10.478 1.00 96.25 91 ALA A O 1
ATOM 730 N N . ARG A 1 92 ? -3.239 -1.002 10.846 1.00 95.62 92 ARG A N 1
ATOM 731 C CA . ARG A 1 92 ? -1.912 -1.623 11.002 1.00 95.62 92 ARG A CA 1
ATOM 732 C C . ARG A 1 92 ? -1.075 -1.515 9.732 1.00 95.62 92 ARG A C 1
ATOM 734 O O . ARG A 1 92 ? 0.091 -1.138 9.814 1.00 95.62 92 ARG A O 1
ATOM 741 N N . ASN A 1 93 ? -1.669 -1.811 8.577 1.00 95.44 93 ASN A N 1
ATOM 742 C CA . ASN A 1 93 ? -1.008 -1.679 7.282 1.00 95.44 93 ASN A CA 1
ATOM 743 C C . ASN A 1 93 ? -0.560 -0.227 7.045 1.00 95.44 93 ASN A C 1
ATOM 745 O O . ASN A 1 93 ? 0.570 -0.023 6.616 1.00 95.44 93 ASN A O 1
ATOM 749 N N . SER A 1 94 ? -1.394 0.764 7.387 1.00 94.94 94 SER A N 1
ATOM 750 C CA . SER A 1 94 ? -1.063 2.191 7.243 1.00 94.94 94 SER A CA 1
ATOM 751 C C . SER A 1 94 ? 0.093 2.624 8.145 1.00 94.94 94 SER A C 1
ATOM 753 O O . SER A 1 94 ? 1.066 3.190 7.660 1.00 94.94 94 SER A O 1
ATOM 755 N N . VAL A 1 95 ? 0.047 2.280 9.438 1.00 94.00 95 VAL A N 1
ATOM 756 C CA . VAL A 1 95 ? 1.138 2.582 10.387 1.00 94.00 95 VAL A CA 1
ATOM 757 C C . VAL A 1 95 ? 2.447 1.939 9.936 1.00 94.00 95 VAL A C 1
ATOM 759 O O . VAL A 1 95 ? 3.514 2.550 9.986 1.00 94.00 95 VAL A O 1
ATOM 762 N N . ARG A 1 96 ? 2.373 0.691 9.468 1.00 92.88 96 ARG A N 1
ATOM 763 C CA . ARG A 1 96 ? 3.537 -0.006 8.934 1.00 92.88 96 ARG A CA 1
ATOM 764 C C . ARG A 1 96 ? 4.074 0.679 7.683 1.00 92.88 96 ARG A C 1
ATOM 766 O O . ARG A 1 96 ? 5.283 0.824 7.572 1.00 92.88 96 ARG A O 1
ATOM 773 N N . MET A 1 97 ? 3.197 1.125 6.789 1.00 92.88 97 MET A N 1
ATOM 774 C CA . MET A 1 97 ? 3.588 1.857 5.593 1.00 92.88 97 MET A CA 1
ATOM 775 C C . MET A 1 97 ? 4.280 3.177 5.937 1.00 92.88 97 MET A C 1
ATOM 777 O O . MET A 1 97 ? 5.353 3.450 5.418 1.00 92.88 97 MET A O 1
ATOM 781 N N . GLU A 1 98 ? 3.722 3.959 6.861 1.00 92.31 98 GLU A N 1
ATOM 782 C CA . GLU A 1 98 ? 4.331 5.212 7.320 1.00 92.31 98 GLU A CA 1
ATOM 783 C C . GLU A 1 98 ? 5.741 4.982 7.881 1.00 92.31 98 GLU A C 1
ATOM 785 O O . GLU A 1 98 ? 6.676 5.704 7.536 1.00 92.31 98 GLU A O 1
ATOM 790 N N . LYS A 1 99 ? 5.914 3.937 8.698 1.00 92.00 99 LYS A N 1
ATOM 791 C CA . LYS A 1 99 ? 7.230 3.549 9.210 1.00 92.00 99 LYS A CA 1
ATOM 792 C C . LYS A 1 99 ? 8.182 3.144 8.084 1.00 92.00 99 LYS A C 1
ATOM 794 O O . LYS A 1 99 ? 9.311 3.610 8.054 1.00 92.00 99 LYS A O 1
ATOM 799 N N . THR A 1 100 ? 7.721 2.313 7.154 1.00 89.94 100 THR A N 1
ATOM 800 C CA . THR A 1 100 ? 8.501 1.879 5.990 1.00 89.94 100 THR A CA 1
ATOM 801 C C . THR A 1 100 ? 8.985 3.064 5.154 1.00 89.94 100 THR A C 1
ATOM 803 O O . THR A 1 100 ? 10.143 3.077 4.752 1.00 89.94 100 THR A O 1
ATOM 806 N N . ILE A 1 101 ? 8.138 4.069 4.922 1.00 90.00 101 ILE A N 1
ATOM 807 C CA . ILE A 1 101 ? 8.533 5.284 4.203 1.00 90.00 101 ILE A CA 1
ATOM 808 C C . ILE A 1 101 ? 9.599 6.056 4.973 1.00 90.00 101 ILE A C 1
ATOM 810 O O . ILE A 1 101 ? 10.621 6.385 4.385 1.00 90.00 101 ILE A O 1
ATOM 814 N N . LYS A 1 102 ? 9.411 6.273 6.280 1.00 90.00 102 LYS A N 1
ATOM 815 C CA . LYS A 1 102 ? 10.408 6.948 7.128 1.00 90.00 102 LYS A CA 1
ATOM 816 C C . LYS A 1 102 ? 11.753 6.219 7.139 1.00 90.00 102 LYS A C 1
ATOM 818 O O . LYS A 1 102 ? 12.790 6.869 7.082 1.00 90.00 102 LYS A O 1
ATOM 823 N N . ASP A 1 103 ? 11.739 4.886 7.183 1.00 87.50 103 ASP A N 1
ATOM 824 C CA . ASP A 1 103 ? 12.955 4.067 7.133 1.00 87.50 103 ASP A CA 1
ATOM 825 C C . ASP A 1 103 ? 13.665 4.224 5.772 1.00 87.50 103 ASP A C 1
ATOM 827 O O . ASP A 1 103 ? 14.885 4.374 5.726 1.00 87.50 103 ASP A O 1
ATOM 831 N N . ILE A 1 104 ? 12.912 4.242 4.663 1.00 85.50 104 ILE A N 1
ATOM 832 C CA . ILE A 1 104 ? 13.456 4.493 3.318 1.00 85.50 104 ILE A CA 1
ATOM 833 C C . ILE A 1 104 ? 14.042 5.905 3.225 1.00 85.50 104 ILE A C 1
ATOM 835 O O . ILE A 1 104 ? 15.178 6.051 2.785 1.00 85.50 104 ILE A O 1
ATOM 839 N N . GLU A 1 105 ? 13.302 6.932 3.651 1.00 85.69 105 GLU A N 1
ATOM 840 C CA . GLU A 1 105 ? 13.770 8.322 3.655 1.00 85.69 105 GLU A CA 1
ATOM 841 C C . GLU A 1 105 ? 15.061 8.450 4.465 1.00 85.69 105 GLU A C 1
ATOM 843 O O . GLU A 1 105 ? 16.057 8.976 3.976 1.00 85.69 105 GLU A O 1
ATOM 848 N N . TRP A 1 106 ? 15.088 7.890 5.674 1.00 84.50 106 TRP A N 1
ATOM 849 C CA . TRP A 1 106 ? 16.280 7.890 6.510 1.00 84.50 106 TRP A CA 1
ATOM 850 C C . TRP A 1 106 ? 17.477 7.257 5.796 1.00 84.50 106 TRP A C 1
ATOM 852 O O . TRP A 1 106 ? 18.533 7.869 5.697 1.00 84.50 106 TRP A O 1
ATOM 862 N N . HIS A 1 107 ? 17.334 6.051 5.256 1.00 79.00 107 HIS A N 1
ATOM 863 C CA . HIS A 1 107 ? 18.459 5.356 4.633 1.00 79.00 107 HIS A CA 1
ATOM 864 C C . HIS A 1 107 ? 18.904 5.967 3.298 1.00 79.00 107 HIS A C 1
ATOM 866 O O . HIS A 1 107 ? 20.102 5.974 3.014 1.00 79.00 107 HIS A O 1
ATOM 872 N N . MET A 1 108 ? 17.976 6.517 2.513 1.00 76.75 108 MET A N 1
ATOM 873 C CA . MET A 1 108 ? 18.296 7.213 1.267 1.00 76.75 108 MET A CA 1
ATOM 874 C C . MET A 1 108 ? 18.962 8.569 1.513 1.00 76.75 108 MET A C 1
ATOM 876 O O . MET A 1 108 ? 19.904 8.925 0.806 1.00 76.75 108 MET A O 1
ATOM 880 N N . PHE A 1 109 ? 18.469 9.337 2.489 1.00 75.81 109 PHE A N 1
ATOM 881 C CA . PHE A 1 109 ? 18.858 10.734 2.675 1.00 75.81 109 PHE A CA 1
ATOM 882 C C . PHE A 1 109 ? 19.931 10.931 3.758 1.00 75.81 109 PHE A C 1
ATOM 884 O O . PHE A 1 109 ? 20.751 11.834 3.619 1.00 75.81 109 PHE A O 1
ATOM 891 N N . SER A 1 110 ? 20.003 10.092 4.801 1.00 74.12 110 SER A N 1
ATOM 892 C CA . SER A 1 110 ? 20.953 10.258 5.924 1.00 74.12 110 SER A CA 1
ATOM 893 C C . SER A 1 110 ? 22.435 10.259 5.516 1.00 74.12 110 SER A C 1
ATOM 895 O O . SER A 1 110 ? 23.163 11.129 6.000 1.00 74.12 110 SER A O 1
ATOM 897 N N . PRO A 1 111 ? 22.924 9.380 4.612 1.00 67.31 111 PRO A N 1
ATOM 898 C CA . PRO A 1 111 ? 24.342 9.367 4.229 1.00 67.31 111 PRO A CA 1
ATOM 899 C C . PRO A 1 111 ? 24.838 10.687 3.622 1.00 67.31 111 PRO A C 1
ATOM 901 O O . PRO A 1 111 ? 26.026 10.997 3.705 1.00 67.31 111 PRO A O 1
ATOM 904 N N . LEU A 1 112 ? 23.925 11.472 3.042 1.00 64.19 112 LEU A N 1
ATOM 905 C CA . LEU A 1 112 ? 24.217 12.771 2.437 1.00 64.19 112 LEU A CA 1
ATOM 906 C C . LEU A 1 112 ? 24.448 13.862 3.486 1.00 64.19 112 LEU A C 1
ATOM 908 O O . LEU A 1 112 ? 25.185 14.807 3.225 1.00 64.19 112 LEU A O 1
ATOM 912 N N . TYR A 1 113 ? 23.860 13.720 4.677 1.00 61.50 113 TYR A N 1
ATOM 913 C CA . TYR A 1 113 ? 24.061 14.653 5.789 1.00 61.50 113 TYR A CA 1
ATOM 914 C C . TYR A 1 113 ? 25.342 14.373 6.566 1.00 61.50 113 TYR A C 1
ATOM 916 O O . TYR A 1 113 ? 25.969 15.301 7.069 1.00 61.50 113 TYR A O 1
ATOM 924 N N . GLU A 1 114 ? 25.755 13.110 6.652 1.00 67.25 114 GLU A N 1
ATOM 925 C CA . GLU A 1 114 ? 26.937 12.718 7.429 1.00 67.25 114 GLU A CA 1
ATOM 926 C C . GLU A 1 114 ? 28.263 13.003 6.703 1.00 67.25 114 GLU A C 1
ATOM 928 O O . GLU A 1 114 ? 29.332 12.694 7.228 1.00 67.25 114 GLU A O 1
ATOM 933 N N . GLY A 1 115 ? 28.225 13.572 5.489 1.00 60.69 115 GLY A N 1
ATOM 934 C CA . GLY A 1 115 ? 29.426 13.842 4.688 1.00 60.69 115 GLY A CA 1
ATOM 935 C C . GLY A 1 115 ? 30.204 12.574 4.329 1.00 60.69 115 GLY A C 1
ATOM 936 O O . GLY A 1 115 ? 31.360 12.637 3.915 1.00 60.69 115 GLY A O 1
ATOM 937 N N . THR A 1 116 ? 29.591 11.402 4.508 1.00 60.56 116 THR A N 1
ATOM 938 C CA . THR A 1 116 ? 30.217 10.135 4.167 1.00 60.56 116 THR A CA 1
ATOM 939 C C . THR A 1 116 ? 30.095 9.948 2.660 1.00 60.56 116 THR A C 1
ATOM 941 O O . THR A 1 116 ? 29.023 9.644 2.148 1.00 60.56 116 THR A O 1
ATOM 944 N N . GLU A 1 117 ? 31.202 10.074 1.928 1.00 54.66 117 GLU A N 1
ATOM 945 C CA . GLU A 1 117 ? 31.306 9.792 0.480 1.00 54.66 117 GLU A CA 1
ATOM 946 C C . GLU A 1 117 ? 30.975 8.324 0.102 1.00 54.66 117 GLU A C 1
ATOM 948 O O . GLU A 1 117 ? 31.262 7.856 -0.997 1.00 54.66 117 GLU A O 1
ATOM 953 N N . ARG A 1 118 ? 30.386 7.542 1.016 1.00 49.69 118 ARG A N 1
ATOM 954 C CA . ARG A 1 118 ? 30.224 6.089 0.918 1.00 49.69 118 ARG A CA 1
ATOM 955 C C . ARG A 1 118 ? 29.149 5.613 -0.054 1.00 49.69 118 ARG A C 1
ATOM 957 O O . ARG A 1 118 ? 29.031 4.403 -0.227 1.00 49.69 118 ARG A O 1
ATOM 964 N N . TYR A 1 119 ? 28.440 6.504 -0.744 1.00 51.25 119 TYR A N 1
ATOM 965 C CA . TYR A 1 119 ? 27.596 6.115 -1.877 1.00 51.25 119 TYR A CA 1
ATOM 966 C C . TYR A 1 119 ? 28.116 6.676 -3.210 1.00 51.25 119 TYR A C 1
ATOM 968 O O . TYR A 1 119 ? 27.486 7.546 -3.803 1.00 51.25 119 TYR A O 1
ATOM 976 N N . PRO A 1 120 ? 29.214 6.117 -3.760 1.00 45.88 120 PRO A N 1
ATOM 977 C CA . PRO A 1 120 ? 29.608 6.348 -5.152 1.00 45.88 120 PRO A CA 1
ATOM 978 C C . PRO A 1 120 ? 28.664 5.664 -6.163 1.00 45.88 120 PRO A C 1
ATOM 980 O O . PRO A 1 120 ? 28.845 5.805 -7.367 1.00 45.88 120 PRO A O 1
ATOM 983 N N . PHE A 1 121 ? 27.674 4.892 -5.695 1.00 48.12 121 PHE A N 1
ATOM 984 C CA . PHE A 1 121 ? 26.785 4.089 -6.546 1.00 48.12 121 PHE A CA 1
ATOM 985 C C . PHE A 1 121 ? 25.597 4.842 -7.132 1.00 48.12 121 PHE A C 1
ATOM 987 O O . PHE A 1 121 ? 24.955 4.343 -8.051 1.00 48.12 121 PHE A O 1
ATOM 994 N N . PHE A 1 122 ? 25.315 6.026 -6.615 1.00 51.75 122 PHE A N 1
ATOM 995 C CA . PHE A 1 122 ? 24.200 6.839 -7.044 1.00 51.75 122 PHE A CA 1
ATOM 996 C C . PHE A 1 122 ? 24.807 8.087 -7.674 1.00 51.75 122 PHE A C 1
ATOM 998 O O . PHE A 1 122 ? 25.318 8.951 -6.964 1.00 51.75 122 PHE A O 1
ATOM 1005 N N . GLY A 1 123 ? 24.780 8.186 -9.007 1.00 50.12 123 GLY A N 1
ATOM 1006 C CA . GLY A 1 123 ? 25.302 9.313 -9.795 1.00 50.12 123 GLY A CA 1
ATOM 1007 C C . GLY A 1 123 ? 24.571 10.647 -9.568 1.00 50.12 123 GLY A C 1
ATOM 1008 O O . GLY A 1 123 ? 24.549 11.514 -10.438 1.00 50.12 123 GLY A O 1
ATOM 1009 N N . TYR A 1 124 ? 23.988 10.839 -8.388 1.00 50.47 124 TYR A N 1
ATOM 1010 C CA . TYR A 1 124 ? 23.166 11.968 -7.975 1.00 50.47 124 TYR A CA 1
ATOM 1011 C C . TYR A 1 124 ? 23.987 13.240 -7.741 1.00 50.47 124 TYR A C 1
ATOM 1013 O O . TYR A 1 124 ? 23.414 14.330 -7.700 1.00 50.47 124 TYR A O 1
ATOM 1021 N N . GLY A 1 125 ? 25.313 13.117 -7.613 1.00 47.66 125 GLY A N 1
ATOM 1022 C CA . GLY A 1 125 ? 26.208 14.204 -7.217 1.00 47.66 125 GLY A CA 1
ATOM 1023 C C . GLY A 1 125 ? 26.196 15.427 -8.139 1.00 47.66 125 GLY A C 1
ATOM 1024 O O . GLY A 1 125 ? 26.456 16.524 -7.661 1.00 47.66 125 GLY A O 1
ATOM 1025 N N . SER A 1 126 ? 25.853 15.290 -9.427 1.00 49.16 126 SER A N 1
ATOM 1026 C CA . SER A 1 126 ? 25.837 16.444 -10.343 1.00 49.16 126 SER A CA 1
ATOM 1027 C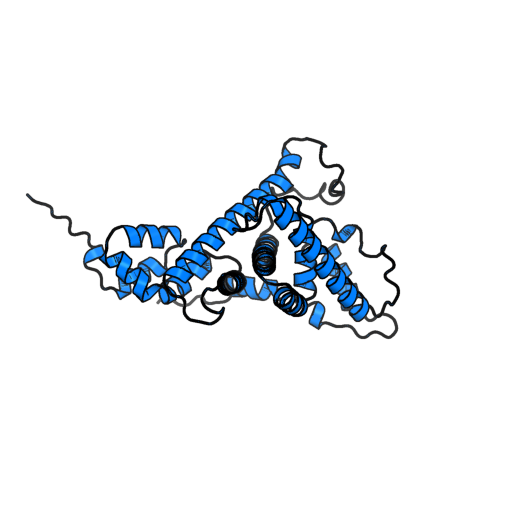 C . SER A 1 126 ? 24.448 17.019 -10.615 1.00 49.16 126 SER A C 1
ATOM 1029 O O . SER A 1 126 ? 24.347 18.167 -11.026 1.00 49.16 126 SER A O 1
ATOM 1031 N N . ILE A 1 127 ? 23.373 16.246 -10.428 1.00 51.09 127 ILE A N 1
ATOM 1032 C CA . ILE A 1 127 ? 22.029 16.658 -10.877 1.00 51.09 127 ILE A CA 1
ATOM 1033 C C . ILE A 1 127 ? 21.209 17.295 -9.749 1.00 51.09 127 ILE A C 1
ATOM 1035 O O . ILE A 1 127 ? 20.118 17.795 -9.992 1.00 51.09 127 ILE A O 1
ATOM 1039 N N . TYR A 1 128 ? 21.706 17.265 -8.515 1.00 50.81 128 TYR A N 1
ATOM 1040 C CA . TYR A 1 128 ? 21.039 17.866 -7.361 1.00 50.81 128 TYR A CA 1
ATOM 1041 C C . TYR A 1 128 ? 21.930 18.824 -6.563 1.00 50.81 128 TYR A C 1
ATOM 1043 O O . TYR A 1 128 ? 21.553 19.256 -5.481 1.00 50.81 128 TYR A O 1
ATOM 1051 N N . ALA A 1 129 ? 23.114 19.159 -7.073 1.00 53.31 129 ALA A N 1
ATOM 1052 C CA . ALA A 1 129 ? 24.001 20.111 -6.410 1.00 53.31 129 ALA A CA 1
ATOM 1053 C C . ALA A 1 129 ? 23.433 21.548 -6.398 1.00 53.31 129 ALA A C 1
ATOM 1055 O O . ALA A 1 129 ? 23.873 22.368 -5.598 1.00 53.31 129 ALA A O 1
ATOM 1056 N N . GLU A 1 130 ? 22.457 21.852 -7.265 1.00 54.84 130 GLU A N 1
ATOM 1057 C CA . GLU A 1 130 ? 21.917 23.208 -7.449 1.00 54.84 130 GLU A CA 1
ATOM 1058 C C . GLU A 1 130 ? 20.580 23.464 -6.725 1.00 54.84 130 GLU A C 1
ATOM 1060 O O . GLU A 1 130 ? 20.233 24.618 -6.483 1.00 54.84 130 GLU A O 1
ATOM 1065 N N . GLU A 1 131 ? 19.844 22.423 -6.318 1.00 57.84 131 GLU A N 1
ATOM 1066 C CA . GLU A 1 131 ? 18.576 22.549 -5.580 1.00 57.84 131 GLU A CA 1
ATOM 1067 C C . GLU A 1 131 ? 18.753 22.004 -4.155 1.00 57.84 131 GLU A C 1
ATOM 1069 O O . GLU A 1 131 ? 19.240 20.892 -3.965 1.00 57.84 131 GLU A O 1
ATOM 1074 N N . GLN A 1 132 ? 18.378 22.792 -3.139 1.00 59.94 132 GLN A N 1
ATOM 1075 C CA . GLN A 1 132 ? 18.446 22.388 -1.729 1.00 59.94 132 GLN A CA 1
ATOM 1076 C C . GLN A 1 132 ? 17.759 21.029 -1.523 1.00 59.94 132 GLN A C 1
ATOM 1078 O O . GLN A 1 132 ? 16.537 20.923 -1.636 1.00 59.94 132 GLN A O 1
ATOM 1083 N N . TRP A 1 133 ? 18.543 19.996 -1.200 1.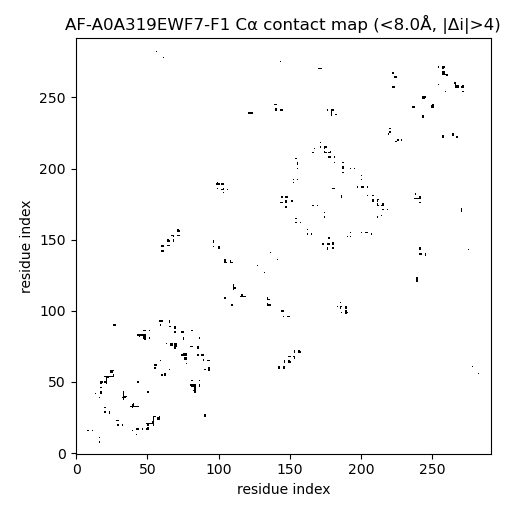00 61.84 133 TRP A N 1
ATOM 1084 C CA . TRP A 1 133 ? 18.017 18.673 -0.869 1.00 61.84 133 TRP A CA 1
ATOM 1085 C C . TRP A 1 133 ? 17.073 18.758 0.326 1.00 61.84 133 TRP A C 1
ATOM 1087 O O . TRP A 1 133 ? 17.433 19.281 1.384 1.00 61.84 133 TRP A O 1
ATOM 1097 N N . MET A 1 134 ? 15.883 18.182 0.173 1.00 66.94 134 MET A N 1
ATOM 1098 C CA . MET A 1 134 ? 15.000 17.900 1.297 1.00 66.94 134 MET A CA 1
ATOM 1099 C C . MET A 1 134 ? 15.241 16.456 1.771 1.00 66.94 134 MET A C 1
ATOM 1101 O O . MET A 1 134 ? 15.314 15.562 0.930 1.00 66.94 134 MET A O 1
ATOM 1105 N N . PRO A 1 135 ? 15.349 16.198 3.089 1.00 75.88 135 PRO A N 1
ATOM 1106 C CA . PRO A 1 135 ? 15.589 14.862 3.655 1.00 75.88 135 PRO A CA 1
ATOM 1107 C C . PRO A 1 135 ? 14.355 13.946 3.611 1.00 75.88 135 PRO A C 1
ATOM 1109 O O . PRO A 1 135 ? 14.187 13.076 4.461 1.00 75.88 135 PRO A O 1
ATOM 1112 N N . TYR A 1 136 ? 13.435 14.196 2.688 1.00 83.50 136 TYR A N 1
ATOM 1113 C CA . TYR A 1 136 ? 12.137 13.545 2.621 1.00 83.50 136 TYR A CA 1
ATOM 1114 C C . TYR A 1 136 ? 11.610 13.581 1.195 1.00 83.50 136 TYR A C 1
ATOM 1116 O O . TYR A 1 136 ? 11.973 14.450 0.397 1.00 83.50 136 TYR A O 1
ATOM 1124 N N . PHE A 1 137 ? 10.707 12.654 0.896 1.00 84.12 137 PHE A N 1
ATOM 1125 C CA . PHE A 1 137 ? 9.984 12.669 -0.362 1.00 84.12 137 PHE A CA 1
ATOM 1126 C C . PHE A 1 137 ? 9.152 13.947 -0.481 1.00 84.12 137 PHE A C 1
ATOM 1128 O O . PHE A 1 137 ? 8.473 14.375 0.457 1.00 84.12 137 PHE A O 1
ATOM 1135 N N . SER A 1 138 ? 9.154 14.544 -1.668 1.00 82.56 138 SER A N 1
ATOM 1136 C CA . SER A 1 138 ? 8.295 15.679 -1.976 1.00 82.56 138 SER A CA 1
ATOM 1137 C C . SER A 1 138 ? 6.807 15.308 -1.839 1.00 82.56 138 SER A C 1
ATOM 1139 O O . SER A 1 138 ? 6.413 14.135 -1.828 1.00 82.56 138 SER A O 1
ATOM 1141 N N . LYS A 1 139 ? 5.935 16.325 -1.784 1.00 82.69 139 LYS A N 1
ATOM 1142 C CA . LYS A 1 139 ? 4.476 16.127 -1.684 1.00 82.69 139 LYS A CA 1
ATOM 1143 C C . LYS A 1 139 ? 3.896 15.283 -2.829 1.00 82.69 139 LYS A C 1
ATOM 1145 O O . LYS A 1 139 ? 2.893 14.606 -2.620 1.00 82.69 139 LYS A O 1
ATOM 1150 N N . SER A 1 140 ? 4.502 15.320 -4.015 1.00 78.62 140 SER A N 1
ATOM 1151 C CA . SER A 1 140 ? 4.098 14.520 -5.181 1.00 78.62 140 SER A CA 1
ATOM 1152 C C . SER A 1 140 ? 4.756 13.138 -5.217 1.00 78.62 140 SER A C 1
ATOM 1154 O O . SER A 1 140 ? 4.200 12.200 -5.789 1.00 78.62 140 SER A O 1
ATOM 1156 N N . GLU A 1 141 ? 5.917 12.977 -4.584 1.00 81.44 141 GLU A N 1
ATOM 1157 C CA . GLU A 1 141 ? 6.658 11.714 -4.535 1.00 81.44 141 GLU A CA 1
ATOM 1158 C C . GLU A 1 141 ? 6.077 10.753 -3.509 1.00 81.44 141 GLU A C 1
ATOM 1160 O O . GLU A 1 141 ? 5.825 9.590 -3.833 1.00 81.44 141 GLU A O 1
ATOM 1165 N N . SER A 1 142 ? 5.811 11.251 -2.299 1.00 86.81 142 SER A N 1
ATOM 1166 C CA . SER A 1 142 ? 5.387 10.431 -1.164 1.00 86.81 142 SER A CA 1
ATOM 1167 C C . SER A 1 142 ? 4.167 9.546 -1.486 1.00 86.81 142 SER A C 1
ATOM 1169 O O . SER A 1 142 ? 4.259 8.328 -1.302 1.00 86.81 142 SER A O 1
ATOM 1171 N N . PRO A 1 143 ? 3.069 10.053 -2.093 1.00 87.44 143 PRO A N 1
ATOM 1172 C CA . PRO A 1 143 ? 1.940 9.205 -2.482 1.00 87.44 143 PRO A CA 1
ATOM 1173 C C . PRO A 1 143 ? 2.313 8.114 -3.495 1.00 87.44 143 PRO A C 1
ATOM 1175 O O . PRO A 1 143 ? 1.798 6.999 -3.427 1.00 87.44 143 PRO A O 1
ATOM 1178 N N . ARG A 1 144 ? 3.226 8.388 -4.435 1.00 86.06 144 ARG A N 1
ATOM 1179 C CA . ARG A 1 144 ? 3.638 7.392 -5.437 1.00 86.06 144 ARG A CA 1
ATOM 1180 C C . ARG A 1 144 ? 4.474 6.286 -4.816 1.00 86.06 144 ARG A C 1
ATOM 1182 O O . ARG A 1 144 ? 4.238 5.124 -5.152 1.00 86.06 144 ARG A O 1
ATOM 1189 N N . VAL A 1 145 ? 5.385 6.627 -3.904 1.00 88.06 145 VAL A N 1
ATOM 1190 C CA . VAL A 1 145 ? 6.160 5.636 -3.145 1.00 88.06 145 VAL A CA 1
ATOM 1191 C C . VAL A 1 145 ? 5.202 4.792 -2.303 1.00 88.06 145 VAL A C 1
ATOM 1193 O O . VAL A 1 145 ? 5.182 3.575 -2.451 1.00 88.06 145 VAL A O 1
ATOM 1196 N N . ILE A 1 146 ? 4.321 5.416 -1.510 1.00 91.44 146 ILE A N 1
ATOM 1197 C CA . ILE A 1 146 ? 3.345 4.714 -0.657 1.00 91.44 146 ILE A CA 1
ATOM 1198 C C . ILE A 1 146 ? 2.475 3.744 -1.466 1.00 91.44 146 ILE A C 1
ATOM 1200 O O . ILE A 1 146 ? 2.345 2.569 -1.117 1.00 91.44 146 ILE A O 1
ATOM 1204 N N . ARG A 1 147 ? 1.895 4.216 -2.574 1.00 92.25 147 ARG A N 1
ATOM 1205 C CA . ARG A 1 147 ? 1.114 3.389 -3.502 1.00 92.25 147 ARG A CA 1
ATOM 1206 C C . ARG A 1 147 ? 1.903 2.174 -3.985 1.00 92.25 147 ARG A C 1
ATOM 1208 O O . ARG A 1 147 ? 1.397 1.055 -3.942 1.00 92.25 147 ARG A O 1
ATOM 1215 N N . THR A 1 148 ? 3.134 2.404 -4.425 1.00 91.50 148 THR A N 1
ATOM 1216 C CA . THR A 1 148 ? 4.011 1.366 -4.974 1.00 91.50 148 THR A CA 1
ATOM 1217 C C . THR A 1 148 ? 4.370 0.333 -3.921 1.00 91.50 148 THR A C 1
ATOM 1219 O O . THR A 1 148 ? 4.360 -0.862 -4.196 1.00 91.50 148 THR A O 1
ATOM 1222 N N . MET A 1 149 ? 4.596 0.773 -2.686 1.00 93.38 149 MET A N 1
ATOM 1223 C CA . MET A 1 149 ? 4.862 -0.116 -1.565 1.00 93.38 149 MET A CA 1
ATOM 1224 C C . MET A 1 149 ? 3.643 -0.973 -1.206 1.00 93.38 149 MET A C 1
ATOM 1226 O O . MET A 1 149 ? 3.807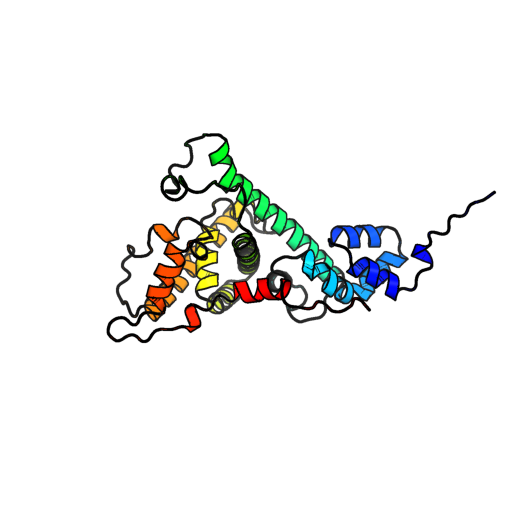 -2.160 -0.924 1.00 93.38 149 MET A O 1
ATOM 1230 N N . TYR A 1 150 ? 2.417 -0.439 -1.286 1.00 95.56 150 TYR A N 1
ATOM 1231 C CA . TYR A 1 150 ? 1.204 -1.260 -1.162 1.00 95.56 150 TYR A CA 1
ATOM 1232 C C . TYR A 1 150 ? 1.097 -2.301 -2.281 1.00 95.56 150 TYR A C 1
ATOM 1234 O O . TYR A 1 150 ? 0.806 -3.463 -2.005 1.00 95.56 150 TYR A O 1
ATOM 1242 N N . GLN A 1 151 ? 1.346 -1.903 -3.531 1.00 95.25 151 GLN A N 1
ATOM 1243 C CA . GLN A 1 151 ? 1.305 -2.807 -4.683 1.00 95.25 151 GLN A CA 1
ATOM 1244 C C . GLN A 1 151 ? 2.354 -3.913 -4.576 1.00 95.25 151 GLN A C 1
ATOM 1246 O O . GLN A 1 151 ? 2.035 -5.078 -4.803 1.00 95.25 151 GLN A O 1
ATOM 1251 N N . LEU A 1 152 ? 3.586 -3.560 -4.209 1.00 94.56 152 LEU A N 1
ATOM 1252 C CA . LEU A 1 152 ? 4.682 -4.503 -4.034 1.00 94.56 152 LEU A CA 1
ATOM 1253 C C . LEU A 1 152 ? 4.388 -5.484 -2.900 1.00 94.56 152 LEU A C 1
ATOM 1255 O O . LEU A 1 152 ? 4.557 -6.688 -3.075 1.00 94.56 152 LEU A O 1
ATOM 1259 N N . TRP A 1 153 ? 3.885 -4.989 -1.767 1.00 95.62 153 TRP A N 1
ATOM 1260 C CA . TRP A 1 153 ? 3.474 -5.855 -0.668 1.00 95.62 153 TRP A CA 1
ATOM 1261 C C . TRP A 1 153 ? 2.343 -6.799 -1.095 1.00 95.62 153 TRP A C 1
ATOM 1263 O O . TRP A 1 153 ? 2.429 -7.993 -0.829 1.00 95.62 153 TRP A O 1
ATOM 1273 N N . GLY A 1 154 ? 1.341 -6.317 -1.835 1.00 96.19 154 GLY A N 1
ATOM 1274 C CA . GLY A 1 154 ? 0.292 -7.173 -2.397 1.00 96.19 154 GLY A CA 1
ATOM 1275 C C . GLY A 1 154 ? 0.863 -8.272 -3.296 1.00 96.19 154 GLY A C 1
ATOM 1276 O O . GLY A 1 154 ? 0.559 -9.443 -3.101 1.00 96.19 154 GLY A O 1
ATOM 1277 N N . LEU A 1 155 ? 1.772 -7.933 -4.219 1.00 96.31 155 LEU A N 1
ATOM 1278 C CA . LEU A 1 155 ? 2.419 -8.914 -5.101 1.00 96.31 155 LEU A CA 1
ATOM 1279 C C . LEU A 1 155 ? 3.191 -9.996 -4.333 1.00 96.31 155 LEU A C 1
ATOM 1281 O O . LEU A 1 155 ? 3.181 -11.146 -4.763 1.00 96.31 155 LEU A O 1
ATOM 1285 N N . LEU A 1 156 ? 3.829 -9.652 -3.211 1.00 95.19 156 LEU A N 1
ATOM 1286 C CA . LEU A 1 156 ? 4.549 -10.607 -2.357 1.00 95.19 156 LEU A CA 1
ATOM 1287 C C . LEU A 1 156 ? 3.624 -11.608 -1.646 1.00 95.19 156 LEU A C 1
ATOM 1289 O O . LEU A 1 156 ? 4.095 -12.655 -1.212 1.00 95.19 156 LEU A O 1
ATOM 1293 N N . LEU A 1 157 ? 2.331 -11.301 -1.518 1.00 95.75 157 LEU A N 1
ATOM 1294 C CA . LEU A 1 157 ? 1.334 -12.187 -0.904 1.00 95.75 157 LEU A CA 1
ATOM 1295 C C . LEU A 1 157 ? 0.649 -13.112 -1.920 1.00 95.75 157 LEU A C 1
ATOM 1297 O O . LEU A 1 157 ? 0.005 -14.086 -1.535 1.00 95.75 157 LEU A O 1
ATOM 1301 N N . LEU A 1 158 ? 0.761 -12.812 -3.215 1.00 96.56 158 LEU A N 1
ATOM 1302 C CA . LEU A 1 158 ? 0.067 -13.540 -4.272 1.00 96.56 158 LEU A CA 1
ATOM 1303 C C . LEU A 1 158 ? 0.888 -14.727 -4.789 1.00 96.56 158 LEU A C 1
ATOM 1305 O O . LEU A 1 158 ? 2.097 -14.636 -5.007 1.00 96.56 158 LEU A O 1
ATOM 1309 N N . GLY A 1 159 ? 0.189 -15.824 -5.095 1.00 96.06 159 GLY A N 1
ATOM 1310 C CA . GLY A 1 159 ? 0.750 -16.930 -5.873 1.00 96.06 159 GLY A CA 1
ATOM 1311 C C . GLY A 1 159 ? 1.129 -16.503 -7.297 1.00 96.06 159 GLY A C 1
ATOM 1312 O O . GLY A 1 159 ? 0.670 -15.472 -7.793 1.00 96.06 159 GLY A O 1
ATOM 1313 N N . TYR A 1 160 ? 1.951 -17.312 -7.973 1.00 95.44 160 TYR A N 1
ATOM 1314 C CA . TYR A 1 160 ? 2.553 -16.970 -9.270 1.00 95.44 160 TYR A CA 1
ATOM 1315 C C . TYR A 1 160 ? 1.535 -16.499 -10.324 1.00 95.44 160 TYR A C 1
ATOM 1317 O O . TYR A 1 160 ? 1.695 -15.421 -10.892 1.00 95.44 160 TYR A O 1
ATOM 1325 N N . GLU A 1 161 ? 0.452 -17.247 -10.545 1.00 96.94 161 GLU A N 1
ATOM 1326 C CA . GLU A 1 161 ? -0.553 -16.901 -11.563 1.00 96.94 161 GLU A CA 1
ATOM 1327 C C . GLU A 1 161 ? -1.286 -15.588 -11.249 1.00 96.94 161 GLU A C 1
ATOM 1329 O O . GLU A 1 161 ? -1.431 -14.724 -12.116 1.00 96.94 161 GLU A O 1
ATOM 1334 N N . ALA A 1 162 ? -1.697 -15.397 -9.991 1.00 96.50 162 ALA A N 1
ATOM 1335 C CA . ALA A 1 162 ? -2.373 -14.179 -9.549 1.00 96.50 162 ALA A CA 1
ATOM 1336 C C . ALA A 1 162 ? -1.443 -12.959 -9.620 1.00 96.50 162 ALA A C 1
ATOM 1338 O O . ALA A 1 162 ? -1.861 -11.886 -10.056 1.00 96.50 162 ALA A O 1
ATOM 1339 N N . LYS A 1 163 ? -0.167 -13.135 -9.257 1.00 95.50 163 LYS A N 1
ATOM 1340 C CA . LYS A 1 163 ? 0.886 -12.120 -9.378 1.00 95.50 163 LYS A CA 1
ATOM 1341 C C . LYS A 1 163 ? 1.060 -11.686 -10.837 1.00 95.50 163 LYS A C 1
ATOM 1343 O O . LYS A 1 163 ? 1.008 -10.493 -11.125 1.00 95.50 163 LYS A O 1
ATOM 1348 N N . GLN A 1 164 ? 1.165 -12.643 -11.758 1.00 95.06 164 GLN A N 1
ATOM 1349 C CA . GLN A 1 164 ? 1.271 -12.396 -13.200 1.00 95.06 164 GLN A CA 1
ATOM 1350 C C . GLN A 1 164 ? 0.036 -11.679 -13.759 1.00 95.06 164 GLN A C 1
ATOM 1352 O O . GLN A 1 164 ? 0.152 -10.683 -14.476 1.00 95.06 164 GLN A O 1
ATOM 1357 N N . SER A 1 165 ? -1.165 -12.134 -13.391 1.00 95.19 165 SER A N 1
ATOM 1358 C CA . SER A 1 165 ? -2.407 -11.458 -13.775 1.00 95.19 165 SER A CA 1
ATOM 1359 C C . SER A 1 165 ? -2.463 -10.024 -13.238 1.00 95.19 165 SER A C 1
ATOM 1361 O O . SER A 1 165 ? -2.896 -9.117 -13.950 1.00 95.19 165 SER A O 1
ATOM 1363 N N . ARG A 1 166 ? -2.017 -9.800 -11.995 1.00 95.62 166 ARG A N 1
ATOM 1364 C CA . ARG A 1 166 ? -1.994 -8.475 -11.369 1.00 95.62 166 ARG A CA 1
ATOM 1365 C C . ARG A 1 166 ? -0.996 -7.548 -12.062 1.00 95.62 166 ARG A C 1
ATOM 1367 O O . ARG A 1 166 ? -1.368 -6.422 -12.374 1.00 95.62 166 ARG A O 1
ATOM 1374 N N . MET A 1 167 ? 0.215 -8.010 -12.368 1.00 93.38 167 MET A N 1
ATOM 1375 C CA . MET A 1 167 ? 1.217 -7.214 -13.091 1.00 93.38 167 MET A CA 1
ATOM 1376 C C . MET A 1 167 ? 0.741 -6.810 -14.486 1.00 93.38 167 MET A C 1
ATOM 1378 O O . MET A 1 167 ? 0.878 -5.650 -14.856 1.00 93.38 167 MET A O 1
ATOM 1382 N N . LYS A 1 168 ? 0.091 -7.718 -15.225 1.00 91.06 168 LYS A N 1
ATOM 1383 C CA . LYS A 1 168 ? -0.510 -7.405 -16.535 1.00 91.06 168 LYS A CA 1
ATOM 1384 C C . LYS A 1 168 ? -1.617 -6.351 -16.466 1.00 91.06 168 LYS A C 1
ATOM 1386 O O . LYS A 1 168 ? -1.890 -5.695 -17.463 1.00 91.06 168 LYS A O 1
ATOM 1391 N N . SER A 1 169 ? -2.274 -6.210 -15.313 1.00 91.88 169 SER A N 1
ATOM 1392 C CA . SER A 1 169 ? -3.307 -5.188 -15.096 1.00 91.88 169 SER A CA 1
ATOM 1393 C C . SER A 1 169 ? -2.741 -3.815 -14.723 1.00 91.88 169 SER A C 1
ATOM 1395 O O . SER A 1 169 ? -3.480 -2.829 -14.714 1.00 91.88 169 SER A O 1
ATOM 1397 N N . TYR A 1 170 ? -1.452 -3.738 -14.382 1.00 90.31 170 TYR A N 1
ATOM 1398 C CA . TYR A 1 170 ? -0.805 -2.475 -14.061 1.00 90.31 170 TYR A CA 1
ATOM 1399 C C . TYR A 1 170 ? -0.557 -1.658 -15.317 1.00 90.31 170 TYR A C 1
ATOM 1401 O O . TYR A 1 170 ? -0.262 -2.178 -16.390 1.00 90.31 170 TYR A O 1
ATOM 1409 N N . ARG A 1 171 ? -0.667 -0.341 -15.164 1.00 85.81 171 ARG A N 1
ATOM 1410 C CA . ARG A 1 171 ? -0.304 0.591 -16.226 1.00 85.81 171 ARG A CA 1
ATOM 1411 C C . ARG A 1 171 ? 1.214 0.674 -16.313 1.00 85.81 171 ARG A C 1
ATOM 1413 O O . ARG A 1 171 ? 1.900 0.509 -15.303 1.00 85.81 171 ARG A O 1
ATOM 1420 N N . PHE A 1 172 ? 1.726 1.065 -17.477 1.00 82.88 172 PHE A N 1
ATOM 1421 C CA . PHE A 1 172 ? 3.158 1.295 -17.676 1.00 82.88 172 PHE A CA 1
ATOM 1422 C C . PHE A 1 172 ? 3.777 2.174 -16.576 1.00 82.88 172 PHE A C 1
ATOM 1424 O O . PHE A 1 172 ? 4.833 1.853 -16.042 1.00 82.88 172 PHE A O 1
ATOM 1431 N N . LYS A 1 173 ? 3.094 3.253 -16.167 1.00 79.81 173 LYS A N 1
ATOM 1432 C CA . LYS A 1 173 ? 3.570 4.134 -15.089 1.00 79.81 173 LYS A CA 1
ATOM 1433 C C . LYS A 1 173 ? 3.686 3.413 -13.744 1.00 79.81 173 LYS A C 1
ATOM 1435 O O . LYS A 1 173 ? 4.648 3.646 -13.021 1.00 79.81 173 LYS A O 1
ATOM 1440 N N . ASP A 1 174 ? 2.733 2.553 -13.401 1.00 85.25 174 ASP A N 1
ATOM 1441 C CA . ASP A 1 174 ? 2.779 1.799 -12.145 1.00 85.25 174 ASP A CA 1
ATOM 1442 C C . ASP A 1 174 ? 3.945 0.803 -12.164 1.00 85.25 174 ASP A C 1
ATOM 1444 O O . ASP A 1 174 ? 4.694 0.716 -11.194 1.00 85.25 174 ASP A O 1
ATOM 1448 N N . LEU A 1 175 ? 4.162 0.133 -13.300 1.00 87.50 175 LEU A N 1
ATOM 1449 C CA . LEU A 1 175 ? 5.308 -0.752 -13.514 1.00 87.50 175 LEU A CA 1
ATOM 1450 C C . LEU A 1 175 ? 6.642 0.007 -13.465 1.00 87.50 175 LEU A C 1
ATOM 1452 O O . LEU A 1 175 ? 7.586 -0.452 -12.828 1.00 87.50 175 LEU A O 1
ATOM 1456 N N . ALA A 1 176 ? 6.722 1.196 -14.062 1.00 83.06 176 ALA A N 1
ATOM 1457 C CA . ALA A 1 176 ? 7.921 2.028 -14.031 1.00 83.06 176 ALA A CA 1
ATOM 1458 C C . ALA A 1 176 ? 8.268 2.486 -12.604 1.00 83.06 176 ALA A C 1
ATOM 1460 O O . ALA A 1 176 ? 9.429 2.429 -12.203 1.00 83.06 176 ALA A O 1
ATOM 1461 N N . VAL A 1 177 ? 7.272 2.894 -11.808 1.00 83.94 177 VAL A N 1
ATOM 1462 C CA . VAL A 1 177 ? 7.505 3.278 -10.406 1.00 83.94 177 VAL A CA 1
ATOM 1463 C C . VAL A 1 177 ? 7.849 2.052 -9.549 1.00 83.94 177 VAL A C 1
ATOM 1465 O O . VAL A 1 177 ? 8.744 2.142 -8.709 1.00 83.94 177 VAL A O 1
ATOM 1468 N N . LEU A 1 178 ? 7.217 0.894 -9.783 1.00 88.38 178 LEU A N 1
ATOM 1469 C CA . LEU A 1 178 ? 7.598 -0.381 -9.155 1.00 88.38 178 LEU A CA 1
ATOM 1470 C C . LEU A 1 178 ? 9.052 -0.748 -9.455 1.00 88.38 178 LEU A C 1
ATOM 1472 O O . LEU A 1 178 ? 9.790 -1.109 -8.540 1.00 88.38 178 LEU A O 1
ATOM 1476 N N . TYR A 1 179 ? 9.473 -0.609 -10.711 1.00 85.38 179 TYR A N 1
ATOM 1477 C CA . TYR A 1 179 ? 10.846 -0.855 -11.140 1.00 85.38 179 TYR A CA 1
ATOM 1478 C C . TYR A 1 179 ? 11.845 0.029 -10.381 1.00 85.38 179 TYR A C 1
ATOM 1480 O O . TYR A 1 179 ? 12.810 -0.484 -9.818 1.00 85.38 179 TYR A O 1
ATOM 1488 N N . GLN A 1 180 ? 11.565 1.335 -10.300 1.00 79.94 180 GLN A N 1
ATOM 1489 C CA . GLN A 1 180 ? 12.400 2.321 -9.600 1.00 79.94 180 GLN A CA 1
ATOM 1490 C C . GLN A 1 180 ? 12.419 2.127 -8.082 1.00 79.94 180 GLN A C 1
ATOM 1492 O O . GLN A 1 180 ? 13.438 2.327 -7.426 1.00 79.94 180 GLN A O 1
ATOM 1497 N N . THR A 1 181 ? 11.283 1.741 -7.506 1.00 79.38 181 THR A N 1
ATOM 1498 C CA . THR A 1 181 ? 11.164 1.550 -6.060 1.00 79.38 181 THR A CA 1
ATOM 1499 C C . THR A 1 181 ? 11.833 0.245 -5.638 1.00 79.38 181 THR A C 1
ATOM 1501 O O . THR A 1 181 ? 12.443 0.197 -4.580 1.00 79.38 181 THR A O 1
ATOM 1504 N N . HIS A 1 182 ? 11.808 -0.801 -6.469 1.00 72.81 182 HIS A N 1
ATOM 1505 C CA . HIS A 1 182 ? 12.522 -2.046 -6.176 1.00 72.81 182 HIS A CA 1
ATOM 1506 C C . HIS A 1 182 ? 14.040 -1.842 -6.034 1.00 72.81 182 HIS A C 1
ATOM 1508 O O . HIS A 1 182 ? 14.676 -2.520 -5.232 1.00 72.81 182 HIS A O 1
ATOM 1514 N N . SER A 1 183 ? 14.639 -0.925 -6.803 1.00 68.19 183 SER A N 1
ATOM 1515 C CA . SER A 1 183 ? 16.073 -0.615 -6.684 1.00 68.19 183 SER A CA 1
ATOM 1516 C C . SER A 1 183 ? 16.461 0.066 -5.370 1.00 68.19 183 SER A C 1
ATOM 1518 O O . SER A 1 183 ? 17.653 0.185 -5.095 1.00 68.19 183 SER A O 1
ATOM 1520 N N . LEU A 1 184 ? 15.492 0.476 -4.547 1.00 68.44 184 LEU A N 1
ATOM 1521 C CA . LEU A 1 184 ? 15.761 0.931 -3.190 1.00 68.44 184 LEU A CA 1
ATOM 1522 C C . LEU A 1 184 ? 16.140 -0.292 -2.349 1.00 68.44 184 LEU A C 1
ATOM 1524 O O . LEU A 1 184 ? 15.297 -1.118 -1.988 1.00 68.44 184 LEU A O 1
ATOM 1528 N N . TYR A 1 185 ? 17.435 -0.420 -2.066 1.00 62.38 185 TYR A N 1
ATOM 1529 C CA . TYR A 1 185 ? 18.043 -1.498 -1.283 1.00 62.38 185 TYR A CA 1
ATOM 1530 C C . TYR A 1 185 ? 17.332 -1.730 0.064 1.00 62.38 185 TYR A C 1
ATOM 1532 O O . TYR A 1 185 ? 17.323 -2.835 0.606 1.00 62.38 185 TYR A O 1
ATOM 1540 N N . GLU A 1 186 ? 16.687 -0.687 0.567 1.00 72.12 186 GLU A N 1
ATOM 1541 C CA . GLU A 1 186 ? 15.962 -0.563 1.820 1.00 72.12 186 GLU A CA 1
ATOM 1542 C C . GLU A 1 186 ? 14.618 -1.294 1.819 1.00 72.12 186 GLU A C 1
ATOM 1544 O O . GLU A 1 186 ? 14.128 -1.684 2.880 1.00 72.12 186 GLU A O 1
ATOM 1549 N N . VAL A 1 187 ? 14.015 -1.525 0.648 1.00 76.56 187 VAL A N 1
ATOM 1550 C CA . VAL A 1 187 ? 12.669 -2.108 0.536 1.00 76.56 187 VAL A CA 1
ATOM 1551 C C . VAL A 1 187 ? 12.594 -3.485 1.184 1.00 76.56 187 VAL A C 1
ATOM 1553 O O . VAL A 1 187 ? 11.611 -3.784 1.862 1.00 76.56 187 VAL A O 1
ATOM 1556 N N . LYS A 1 188 ? 13.649 -4.300 1.062 1.00 77.38 188 LYS A N 1
ATOM 1557 C CA . LYS A 1 188 ? 13.720 -5.617 1.717 1.00 77.38 188 LYS A CA 1
ATOM 1558 C C . LYS A 1 188 ? 13.757 -5.518 3.247 1.00 77.38 188 LYS A C 1
ATOM 1560 O O . LYS A 1 188 ? 13.214 -6.384 3.924 1.00 77.38 188 LYS A O 1
ATOM 1565 N N . TYR A 1 189 ? 14.364 -4.467 3.801 1.00 73.94 189 TYR A N 1
ATOM 1566 C CA . TYR A 1 189 ? 14.425 -4.259 5.251 1.00 73.94 189 TYR A CA 1
ATOM 1567 C C . TYR A 1 189 ? 13.127 -3.663 5.790 1.00 73.94 189 TYR A C 1
ATOM 1569 O O . TYR A 1 189 ? 12.701 -3.983 6.905 1.00 73.94 189 TYR A O 1
ATOM 1577 N N . ALA A 1 190 ? 12.486 -2.823 4.981 1.00 75.62 190 ALA A N 1
ATOM 1578 C CA . ALA A 1 190 ? 11.280 -2.118 5.365 1.00 75.62 190 ALA A CA 1
ATOM 1579 C C . ALA A 1 190 ? 10.018 -2.994 5.219 1.00 75.62 190 ALA A C 1
ATOM 1581 O O . ALA A 1 190 ? 9.132 -2.952 6.077 1.00 75.62 190 ALA A O 1
ATOM 1582 N N . LEU A 1 191 ? 9.932 -3.844 4.186 1.00 79.50 191 LEU A N 1
ATOM 1583 C CA . LEU A 1 191 ? 8.818 -4.776 3.976 1.00 79.50 191 LEU A CA 1
ATOM 1584 C C . LEU A 1 191 ? 9.038 -6.104 4.719 1.00 79.50 191 LEU A C 1
ATOM 1586 O O . LEU A 1 191 ? 9.348 -7.131 4.131 1.00 79.50 191 LEU A O 1
ATOM 1590 N N . LYS A 1 192 ? 8.795 -6.118 6.032 1.00 80.75 192 LYS A N 1
ATOM 1591 C CA . LYS A 1 192 ? 8.830 -7.343 6.863 1.00 80.75 192 LYS A CA 1
ATOM 1592 C C . LYS A 1 192 ? 7.616 -8.264 6.651 1.00 80.75 192 LYS A C 1
ATOM 1594 O O . LYS A 1 192 ? 6.700 -8.280 7.476 1.00 80.75 192 LYS A O 1
ATOM 1599 N N . VAL A 1 193 ? 7.475 -8.904 5.493 1.00 85.19 193 VAL A N 1
ATOM 1600 C CA . VAL A 1 193 ? 6.291 -9.734 5.174 1.00 85.19 193 VAL A CA 1
ATOM 1601 C C . VAL A 1 193 ? 6.254 -10.979 6.067 1.00 85.19 193 VAL A C 1
ATOM 1603 O O . VAL A 1 193 ? 7.243 -11.695 6.177 1.00 85.19 193 VAL A O 1
ATOM 1606 N N . GLU A 1 194 ? 5.124 -11.221 6.737 1.00 86.75 194 GLU A N 1
ATOM 1607 C CA . GLU A 1 194 ? 4.966 -12.398 7.598 1.00 86.75 194 GLU A CA 1
ATOM 1608 C C . GLU A 1 194 ? 5.072 -13.685 6.769 1.00 86.75 194 GLU A C 1
ATOM 1610 O O . GLU A 1 194 ? 4.489 -13.786 5.693 1.00 86.75 194 GLU A O 1
ATOM 1615 N N . GLY A 1 195 ? 5.827 -14.664 7.272 1.00 88.94 195 GLY A N 1
ATOM 1616 C CA . GLY A 1 195 ? 6.014 -15.958 6.608 1.00 88.94 195 GLY A CA 1
ATOM 1617 C C . GLY A 1 195 ? 7.119 -16.007 5.549 1.00 88.94 195 GLY A C 1
ATOM 1618 O O . GLY A 1 195 ? 7.389 -17.093 5.045 1.00 88.94 195 GLY A O 1
ATOM 1619 N N . LEU A 1 196 ? 7.787 -14.888 5.246 1.00 90.94 196 LEU A N 1
ATOM 1620 C CA . LEU A 1 196 ? 8.967 -14.863 4.379 1.00 90.94 196 LEU A CA 1
ATOM 1621 C C . LEU A 1 196 ? 10.221 -14.543 5.194 1.00 90.94 196 LEU A C 1
ATOM 1623 O O . LEU A 1 196 ? 10.298 -13.502 5.848 1.00 90.94 196 LEU A O 1
ATOM 1627 N N . ASP A 1 197 ? 11.222 -15.420 5.132 1.00 93.19 197 ASP A N 1
ATOM 1628 C CA . ASP A 1 197 ? 12.563 -15.082 5.612 1.00 93.19 197 ASP A CA 1
ATOM 1629 C C . ASP A 1 197 ? 13.260 -14.078 4.668 1.00 93.19 197 ASP A C 1
ATOM 1631 O O . ASP A 1 197 ? 12.815 -13.827 3.544 1.00 93.19 197 ASP A O 1
ATOM 1635 N N . GLU A 1 198 ? 14.374 -13.484 5.106 1.00 89.81 198 GLU A N 1
ATOM 1636 C CA . GLU A 1 198 ? 15.094 -12.467 4.322 1.00 89.81 198 GLU A CA 1
ATOM 1637 C C . GLU A 1 198 ? 15.564 -12.989 2.951 1.00 89.81 198 GLU A C 1
ATOM 1639 O O . GLU A 1 198 ? 15.553 -12.256 1.955 1.00 89.81 198 GLU A O 1
ATOM 1644 N N . LYS A 1 199 ? 15.949 -14.268 2.863 1.00 91.06 199 LYS A N 1
ATOM 1645 C CA . LYS A 1 199 ? 16.441 -14.889 1.626 1.00 91.06 199 LYS A CA 1
ATOM 1646 C C . LYS A 1 199 ? 15.295 -15.184 0.660 1.00 91.06 199 LYS A C 1
ATOM 1648 O O . LYS A 1 199 ? 15.466 -15.044 -0.550 1.00 91.06 199 LYS A O 1
ATOM 1653 N N . GLN A 1 200 ? 14.144 -15.615 1.164 1.00 92.88 200 GLN A N 1
ATOM 1654 C CA . GLN A 1 200 ? 12.912 -15.789 0.401 1.00 92.88 200 GLN A CA 1
ATOM 1655 C C . GLN A 1 200 ? 12.423 -14.441 -0.117 1.00 92.88 200 GLN A C 1
ATOM 1657 O O . GLN A 1 200 ? 12.254 -14.300 -1.324 1.00 92.88 200 GLN A O 1
ATOM 1662 N N . LEU A 1 201 ? 12.316 -13.437 0.756 1.00 91.31 201 LEU A N 1
ATOM 1663 C CA . LEU A 1 201 ? 11.916 -12.084 0.380 1.00 91.31 201 LEU A CA 1
ATOM 1664 C C . LEU A 1 201 ? 12.835 -11.502 -0.701 1.00 91.31 201 LEU A C 1
ATOM 1666 O O . LEU A 1 201 ? 12.355 -10.981 -1.700 1.00 91.31 201 LEU A O 1
ATOM 1670 N N . SER A 1 202 ? 14.154 -11.643 -0.547 1.00 89.88 202 SER A N 1
ATOM 1671 C CA . SER A 1 202 ? 15.120 -11.152 -1.539 1.00 89.88 202 SER A CA 1
ATOM 1672 C C . SER A 1 202 ? 14.968 -11.830 -2.905 1.00 89.88 202 SER A C 1
ATOM 1674 O O . SER A 1 202 ? 15.132 -11.177 -3.934 1.00 89.88 202 SER A O 1
ATOM 1676 N N . ARG A 1 203 ? 14.659 -13.134 -2.934 1.00 92.31 203 ARG A N 1
ATOM 1677 C CA . ARG A 1 203 ? 14.388 -13.857 -4.187 1.00 92.31 203 ARG A CA 1
ATOM 1678 C C . ARG A 1 203 ? 13.085 -13.391 -4.825 1.00 92.31 203 ARG A C 1
ATOM 1680 O O . ARG A 1 203 ? 13.101 -13.017 -5.988 1.00 92.31 203 ARG A O 1
ATOM 1687 N N . GLU A 1 204 ? 12.007 -13.329 -4.049 1.00 93.00 204 GLU A N 1
ATOM 1688 C CA . GLU A 1 204 ? 10.692 -12.886 -4.523 1.00 93.00 204 GLU A CA 1
ATOM 1689 C C . GLU A 1 204 ? 10.727 -11.459 -5.077 1.00 93.00 204 GLU A C 1
ATOM 1691 O O . GLU A 1 204 ? 10.166 -11.188 -6.137 1.00 93.00 204 GLU A O 1
ATOM 1696 N N . LEU A 1 205 ? 11.428 -10.550 -4.396 1.00 91.25 205 LEU A N 1
ATOM 1697 C CA . LEU A 1 205 ? 11.640 -9.185 -4.868 1.00 91.25 205 LEU A CA 1
ATOM 1698 C C . LEU A 1 205 ? 12.395 -9.172 -6.203 1.00 91.25 205 LEU A C 1
ATOM 1700 O O . LEU A 1 205 ? 11.938 -8.538 -7.153 1.00 91.25 205 LEU A O 1
ATOM 1704 N N . LYS A 1 206 ? 13.492 -9.932 -6.313 1.00 90.69 206 LYS A N 1
ATOM 1705 C CA . LYS A 1 206 ? 14.261 -10.048 -7.559 1.00 90.69 206 LYS A CA 1
ATOM 1706 C C . LYS A 1 206 ? 13.421 -10.611 -8.708 1.00 90.69 206 LYS A C 1
ATOM 1708 O O . LYS A 1 206 ? 13.526 -10.119 -9.830 1.00 90.69 206 LYS A O 1
ATOM 1713 N N . ASP A 1 207 ? 12.592 -11.612 -8.441 1.00 92.50 207 ASP A N 1
ATOM 1714 C CA . ASP A 1 207 ? 11.710 -12.199 -9.448 1.00 92.50 207 ASP A CA 1
ATOM 1715 C C . ASP A 1 207 ? 10.655 -11.179 -9.893 1.00 92.50 207 ASP A C 1
ATOM 1717 O O . ASP A 1 207 ? 10.497 -10.942 -11.089 1.00 92.50 207 ASP A O 1
ATOM 1721 N N . ILE A 1 208 ? 10.025 -10.474 -8.944 1.00 92.75 208 ILE A N 1
ATOM 1722 C CA . ILE A 1 208 ? 9.115 -9.357 -9.234 1.00 92.75 208 ILE A CA 1
ATOM 1723 C C . ILE A 1 208 ? 9.806 -8.291 -10.091 1.00 92.75 208 ILE A C 1
ATOM 1725 O O . ILE A 1 208 ? 9.220 -7.814 -11.059 1.00 92.75 208 ILE A O 1
ATOM 1729 N N . HIS A 1 209 ? 11.047 -7.928 -9.773 1.00 90.19 209 HIS A N 1
ATOM 1730 C CA . HIS A 1 209 ? 11.809 -6.943 -10.534 1.00 90.19 209 HIS A CA 1
ATOM 1731 C C . HIS A 1 209 ? 12.043 -7.367 -11.981 1.00 90.19 209 HIS A C 1
ATOM 1733 O O . HIS A 1 209 ? 11.820 -6.568 -12.888 1.00 90.19 209 HIS A O 1
ATOM 1739 N N . ASN A 1 210 ? 12.471 -8.611 -12.204 1.00 89.75 210 ASN A N 1
ATOM 1740 C CA . ASN A 1 210 ? 12.720 -9.132 -13.548 1.00 89.75 210 ASN A CA 1
ATOM 1741 C C . ASN A 1 210 ? 11.436 -9.155 -14.389 1.00 89.75 210 ASN A C 1
ATOM 1743 O O . ASN A 1 210 ? 11.459 -8.794 -15.566 1.00 89.75 210 ASN A O 1
ATOM 1747 N N . GLU A 1 211 ? 10.313 -9.533 -13.780 1.00 91.62 211 GLU A N 1
ATOM 1748 C CA . GLU A 1 211 ? 9.001 -9.554 -14.433 1.00 91.62 211 GLU A CA 1
ATOM 1749 C C . GLU A 1 211 ? 8.516 -8.139 -14.768 1.00 91.62 211 GLU A C 1
ATOM 1751 O O . GLU A 1 211 ? 8.151 -7.854 -15.910 1.00 91.62 211 GLU A O 1
ATOM 1756 N N . VAL A 1 212 ? 8.589 -7.212 -13.808 1.00 90.00 212 VAL A N 1
ATOM 1757 C CA . VAL A 1 212 ? 8.266 -5.795 -14.031 1.00 90.00 212 VAL A CA 1
ATOM 1758 C C . VAL A 1 212 ? 9.152 -5.205 -15.131 1.00 90.00 212 VAL A C 1
ATOM 1760 O O . VAL A 1 212 ? 8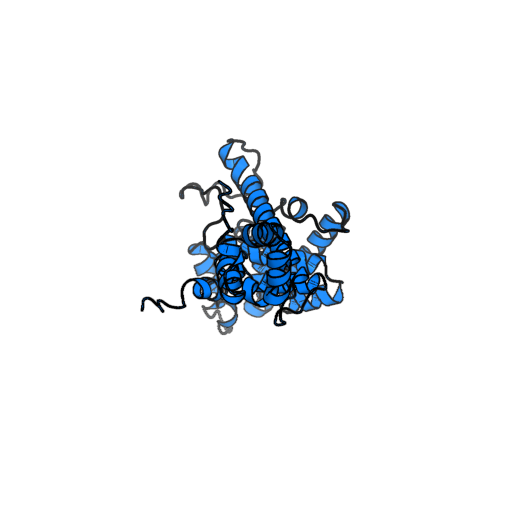.649 -4.501 -16.004 1.00 90.00 212 VAL A O 1
ATOM 1763 N N . TYR A 1 213 ? 10.449 -5.519 -15.136 1.00 86.56 213 TYR A N 1
ATOM 1764 C CA . TYR A 1 213 ? 11.379 -5.093 -16.180 1.00 86.56 213 TYR A CA 1
ATOM 1765 C C . TYR A 1 213 ? 10.972 -5.621 -17.560 1.00 86.56 213 TYR A C 1
ATOM 1767 O O . TYR A 1 213 ? 10.920 -4.854 -18.522 1.00 86.56 213 TYR A O 1
ATOM 1775 N N . SER A 1 214 ? 10.626 -6.908 -17.651 1.00 88.31 214 SER A N 1
ATOM 1776 C CA . SER A 1 214 ? 10.140 -7.537 -18.882 1.00 88.31 214 SER A CA 1
ATOM 1777 C C . SER A 1 214 ? 8.871 -6.853 -19.403 1.00 88.31 214 SER A C 1
ATOM 1779 O O . SER A 1 214 ? 8.815 -6.466 -20.573 1.00 88.31 214 SER A O 1
ATOM 1781 N N . HIS A 1 215 ? 7.884 -6.617 -18.533 1.00 86.56 215 HIS A N 1
ATOM 1782 C CA . HIS A 1 215 ? 6.641 -5.930 -18.891 1.00 86.56 215 HIS A CA 1
ATOM 1783 C C . HIS A 1 215 ? 6.875 -4.485 -19.342 1.00 86.56 215 HIS A C 1
ATOM 1785 O O . HIS A 1 215 ? 6.392 -4.094 -20.404 1.00 86.56 215 HIS A O 1
ATOM 1791 N N . CYS A 1 216 ? 7.677 -3.716 -18.600 1.00 83.50 216 CYS A N 1
ATOM 1792 C CA . CYS A 1 216 ? 8.085 -2.373 -19.007 1.00 83.50 216 CYS A CA 1
ATOM 1793 C C . CYS A 1 216 ? 8.752 -2.385 -20.388 1.00 83.50 216 CYS A C 1
ATOM 1795 O O . CYS A 1 216 ? 8.443 -1.537 -21.219 1.00 83.50 216 CYS A O 1
ATOM 1797 N N . GLY A 1 217 ? 9.649 -3.339 -20.652 1.00 81.69 217 GLY A N 1
ATOM 1798 C CA . GLY A 1 217 ? 10.331 -3.459 -21.940 1.00 81.69 217 GLY A CA 1
ATOM 1799 C C . GLY A 1 217 ? 9.364 -3.749 -23.087 1.00 81.69 217 GLY A C 1
ATOM 1800 O O . GLY A 1 217 ? 9.448 -3.112 -24.136 1.00 81.69 217 GLY A O 1
ATOM 1801 N N . GLN A 1 218 ? 8.411 -4.661 -22.878 1.00 83.94 218 GLN A N 1
ATOM 1802 C CA . GLN A 1 218 ? 7.366 -4.967 -23.859 1.00 83.94 218 GLN A CA 1
ATOM 1803 C C . GLN A 1 218 ? 6.483 -3.756 -24.153 1.00 83.94 218 GLN A C 1
ATOM 1805 O O . GLN A 1 218 ? 6.192 -3.488 -25.318 1.00 83.94 218 GLN A O 1
ATOM 1810 N N . ASP A 1 219 ? 6.079 -3.016 -23.122 1.00 80.69 219 ASP A N 1
ATOM 1811 C CA . ASP A 1 219 ? 5.285 -1.805 -23.295 1.00 80.69 219 ASP A CA 1
ATOM 1812 C C . ASP A 1 219 ? 6.081 -0.743 -24.049 1.00 80.69 219 ASP A C 1
ATOM 1814 O O . ASP A 1 219 ? 5.589 -0.229 -25.045 1.00 80.69 219 ASP A O 1
ATOM 1818 N N . ILE A 1 220 ? 7.344 -0.483 -23.693 1.00 74.81 220 ILE A N 1
ATOM 1819 C CA . ILE A 1 220 ? 8.179 0.465 -24.447 1.00 74.81 220 ILE A CA 1
ATOM 1820 C C . ILE A 1 220 ? 8.312 0.040 -25.912 1.00 74.81 220 ILE A C 1
ATOM 1822 O O . ILE A 1 220 ? 8.168 0.892 -26.785 1.00 74.81 220 ILE A O 1
ATOM 1826 N N . ILE A 1 221 ? 8.551 -1.241 -26.211 1.00 77.62 221 ILE A N 1
ATOM 1827 C CA . ILE A 1 221 ? 8.639 -1.727 -27.599 1.00 77.62 221 ILE A CA 1
ATOM 1828 C C . ILE A 1 221 ? 7.333 -1.458 -28.353 1.00 77.62 221 ILE A C 1
ATOM 1830 O O . ILE A 1 221 ? 7.383 -0.958 -29.473 1.00 77.62 221 ILE A O 1
ATOM 1834 N N . LYS A 1 222 ? 6.173 -1.739 -27.743 1.00 75.81 222 LYS A N 1
ATOM 1835 C CA . LYS A 1 222 ? 4.863 -1.443 -28.347 1.00 75.81 222 LYS A CA 1
ATOM 1836 C C . LYS A 1 222 ? 4.669 0.053 -28.589 1.00 75.81 222 LYS A C 1
ATOM 1838 O O . LYS A 1 222 ? 4.130 0.431 -29.617 1.00 75.81 222 LYS A O 1
ATOM 1843 N N . ILE A 1 223 ? 5.100 0.890 -27.647 1.00 70.00 223 ILE A N 1
ATOM 1844 C CA . ILE A 1 223 ? 4.926 2.349 -27.692 1.00 70.00 223 ILE A CA 1
ATOM 1845 C C . ILE A 1 223 ? 5.817 2.988 -28.748 1.00 70.00 223 ILE A C 1
ATOM 1847 O O . ILE A 1 223 ? 5.416 3.918 -29.435 1.00 70.00 223 ILE A O 1
ATOM 1851 N N . THR A 1 224 ? 7.061 2.531 -28.815 1.00 66.19 224 THR A N 1
ATOM 1852 C CA . THR A 1 224 ? 8.095 3.143 -29.650 1.00 66.19 224 THR A CA 1
ATOM 1853 C C . THR A 1 224 ? 8.192 2.499 -31.027 1.00 66.19 224 THR A C 1
ATOM 1855 O O . THR A 1 224 ? 8.980 2.968 -31.844 1.00 66.19 224 THR A O 1
ATOM 1858 N N . GLU A 1 225 ? 7.462 1.397 -31.251 1.00 66.19 225 GLU A N 1
ATOM 1859 C CA . GLU A 1 225 ? 7.582 0.491 -32.404 1.00 66.19 225 GLU A CA 1
ATOM 1860 C C . GLU A 1 225 ? 9.042 0.122 -32.725 1.00 66.19 225 GLU A C 1
ATOM 1862 O O . GLU A 1 225 ? 9.387 -0.248 -33.845 1.00 66.19 225 GLU A O 1
ATOM 1867 N N . TRP A 1 226 ? 9.933 0.219 -31.731 1.00 64.88 226 TRP A N 1
ATOM 1868 C CA . TRP A 1 226 ? 11.369 0.071 -31.903 1.00 64.88 226 TRP A CA 1
ATOM 1869 C C . TRP A 1 226 ? 11.758 -1.385 -31.645 1.00 64.88 226 TRP A C 1
ATOM 1871 O O . TRP A 1 226 ? 11.857 -1.803 -30.488 1.00 64.88 226 TRP A O 1
ATOM 1881 N N . PRO A 1 227 ? 12.070 -2.186 -32.685 1.00 54.50 227 PRO A N 1
ATOM 1882 C CA . PRO A 1 227 ? 12.310 -3.622 -32.521 1.00 54.50 227 PRO A CA 1
ATOM 1883 C C . PRO A 1 227 ? 13.658 -3.928 -31.847 1.00 54.50 227 PRO A C 1
ATOM 1885 O O . PRO A 1 227 ? 14.044 -5.086 -31.709 1.00 54.50 227 PRO A O 1
ATOM 1888 N N . ARG A 1 228 ? 14.444 -2.894 -31.508 1.00 53.12 228 ARG A N 1
ATOM 1889 C CA . ARG A 1 228 ? 15.856 -3.004 -31.119 1.00 53.12 228 ARG A CA 1
ATOM 1890 C C . ARG A 1 228 ? 16.238 -2.070 -29.974 1.00 53.12 228 ARG A C 1
ATOM 1892 O O . ARG A 1 228 ? 17.273 -1.408 -30.036 1.00 53.12 228 ARG A O 1
ATOM 1899 N N . LEU A 1 229 ? 15.479 -2.083 -28.884 1.00 48.97 229 LEU A N 1
ATOM 1900 C CA . LEU A 1 229 ? 16.013 -1.666 -27.584 1.00 48.97 229 LEU A CA 1
ATOM 1901 C C . LEU A 1 229 ? 17.061 -2.690 -27.106 1.00 48.97 229 LEU A C 1
ATOM 1903 O O . LEU A 1 229 ? 16.844 -3.480 -26.194 1.00 48.97 229 LEU A O 1
ATOM 1907 N N . ARG A 1 230 ? 18.233 -2.699 -27.754 1.00 45.78 230 ARG A N 1
ATOM 1908 C CA . ARG A 1 230 ? 19.441 -3.337 -27.221 1.00 45.78 230 ARG A CA 1
ATOM 1909 C C . ARG A 1 230 ? 19.888 -2.514 -26.019 1.00 45.78 230 ARG A C 1
ATOM 1911 O O . ARG A 1 230 ? 20.555 -1.522 -26.243 1.00 45.78 230 ARG A O 1
ATOM 1918 N N . SER A 1 231 ? 19.474 -2.887 -24.806 1.00 47.88 231 SER A N 1
ATOM 1919 C CA . SER A 1 231 ? 20.095 -2.638 -23.482 1.00 47.88 231 SER A CA 1
ATOM 1920 C C . SER A 1 231 ? 20.678 -1.253 -23.099 1.00 47.88 231 SER A C 1
ATOM 1922 O O . SER A 1 231 ? 21.122 -1.105 -21.966 1.00 47.88 231 SER A O 1
ATOM 1924 N N . THR A 1 232 ? 20.712 -0.238 -23.963 1.00 41.44 232 THR A N 1
ATOM 1925 C CA . THR A 1 232 ? 21.468 1.016 -23.782 1.00 41.44 232 THR A CA 1
ATOM 1926 C C . THR A 1 232 ? 20.582 2.258 -23.756 1.00 41.44 232 THR A C 1
ATOM 1928 O O . THR A 1 232 ? 21.039 3.317 -23.339 1.00 41.44 232 THR A O 1
ATOM 1931 N N . VAL A 1 233 ? 19.308 2.130 -24.146 1.00 43.25 233 VAL A N 1
ATOM 1932 C CA . VAL A 1 233 ? 18.294 3.200 -24.081 1.00 43.25 233 VAL A CA 1
ATOM 1933 C C . VAL A 1 233 ? 17.193 2.850 -23.074 1.00 43.25 233 VAL A C 1
ATOM 1935 O O . VAL A 1 233 ? 16.047 3.247 -23.220 1.00 43.25 233 VAL A O 1
ATOM 1938 N N . TYR A 1 234 ? 17.533 2.127 -22.010 1.00 50.62 234 TYR A N 1
ATOM 1939 C CA . TYR A 1 234 ? 17.031 2.584 -20.721 1.00 50.62 234 TYR A CA 1
ATOM 1940 C C . TYR A 1 234 ? 18.030 3.647 -20.300 1.00 50.62 234 TYR A C 1
ATOM 1942 O O . TYR A 1 234 ? 19.171 3.281 -20.003 1.00 50.62 234 TYR A O 1
ATOM 1950 N N . PRO A 1 235 ? 17.691 4.946 -20.381 1.00 47.78 235 PRO A N 1
ATOM 1951 C CA . PRO A 1 235 ? 18.598 5.972 -19.914 1.00 47.78 235 PRO A CA 1
ATOM 1952 C C . PRO A 1 235 ? 19.072 5.576 -18.527 1.00 47.78 235 PRO A C 1
ATOM 1954 O O . PRO A 1 235 ? 18.257 5.241 -17.669 1.00 47.78 235 PRO A O 1
ATOM 1957 N N . LYS A 1 236 ? 20.383 5.612 -18.306 1.00 50.22 236 LYS A N 1
ATOM 1958 C CA . LYS A 1 236 ? 20.941 5.586 -16.952 1.00 50.22 236 LYS A CA 1
ATOM 1959 C C . LYS A 1 236 ? 20.198 6.597 -16.049 1.00 50.22 236 LYS A C 1
ATOM 1961 O O . LYS A 1 236 ? 19.997 6.323 -14.878 1.00 50.22 236 LYS A O 1
ATOM 1966 N N . ASP A 1 237 ? 19.623 7.645 -16.649 1.00 46.12 237 ASP A N 1
ATOM 1967 C CA . ASP A 1 237 ? 18.682 8.616 -16.076 1.00 46.12 237 ASP A CA 1
ATOM 1968 C C . ASP A 1 237 ? 17.377 8.048 -15.453 1.00 46.12 237 ASP A C 1
ATOM 1970 O O . ASP A 1 237 ? 16.681 8.799 -14.776 1.00 46.12 237 ASP A O 1
ATOM 1974 N N . PHE A 1 238 ? 16.977 6.790 -15.705 1.00 47.97 238 PHE A N 1
ATOM 1975 C CA . PHE A 1 238 ? 15.779 6.164 -15.100 1.00 47.97 238 PHE A CA 1
ATOM 1976 C C . PHE A 1 238 ? 16.071 5.388 -13.811 1.00 47.97 238 PHE A C 1
ATOM 1978 O O . PHE A 1 238 ? 15.127 5.080 -13.081 1.00 47.97 238 PHE A O 1
ATOM 1985 N N . TYR A 1 239 ? 17.334 5.024 -13.570 1.00 48.22 239 TYR A N 1
ATOM 1986 C CA . TYR A 1 239 ? 17.752 4.083 -12.516 1.00 48.22 239 TYR A CA 1
ATOM 1987 C C . TYR A 1 239 ? 17.834 4.697 -11.125 1.00 48.22 239 TYR A C 1
ATOM 1989 O O . TYR A 1 239 ? 18.111 4.032 -10.133 1.00 48.22 239 TYR A O 1
ATOM 1997 N N . GLU A 1 240 ? 17.614 5.988 -11.056 1.00 51.09 240 GLU A N 1
ATOM 1998 C CA . GLU A 1 240 ? 17.966 6.800 -9.928 1.00 51.09 240 GLU A CA 1
ATOM 1999 C C . GLU A 1 240 ? 16.747 7.679 -9.751 1.00 51.09 240 GLU A C 1
ATOM 2001 O O . GLU A 1 240 ? 16.430 8.409 -10.668 1.00 51.09 240 GLU A O 1
ATOM 2006 N N . ILE A 1 241 ? 16.053 7.641 -8.620 1.00 55.28 241 ILE A N 1
ATOM 2007 C CA . ILE A 1 241 ? 14.949 8.534 -8.259 1.00 55.28 241 ILE A CA 1
ATOM 2008 C C . ILE A 1 241 ? 13.552 7.979 -8.637 1.00 55.28 241 ILE A C 1
ATOM 2010 O O . ILE A 1 241 ? 13.152 7.933 -9.801 1.00 55.28 241 ILE A O 1
ATOM 2014 N N . VAL A 1 242 ? 12.718 7.725 -7.614 1.00 55.94 242 VAL A N 1
ATOM 2015 C CA . VAL A 1 242 ? 11.251 7.461 -7.705 1.00 55.94 242 VAL A CA 1
ATOM 2016 C C . VAL A 1 242 ? 10.459 8.656 -8.306 1.00 55.94 242 VAL A C 1
ATOM 2018 O O . VAL A 1 242 ? 9.234 8.667 -8.442 1.00 55.94 242 VAL A O 1
ATOM 2021 N N . CYS A 1 243 ? 11.188 9.692 -8.706 1.00 57.53 243 CYS A N 1
ATOM 2022 C CA . CYS A 1 243 ? 10.759 11.052 -8.987 1.00 57.53 243 CYS A CA 1
ATOM 2023 C C . CYS A 1 243 ? 11.200 11.499 -10.384 1.00 57.53 243 CYS A C 1
ATOM 2025 O O . CYS A 1 243 ? 11.134 12.682 -10.716 1.00 57.53 243 CYS A O 1
ATOM 2027 N N . TRP A 1 244 ? 11.602 10.556 -11.245 1.00 60.25 244 TRP A N 1
ATOM 2028 C CA . TRP A 1 244 ? 11.824 10.848 -12.662 1.00 60.25 244 TRP A CA 1
ATOM 2029 C C . TRP A 1 244 ? 10.610 11.551 -13.299 1.00 60.25 244 TRP A C 1
ATOM 2031 O O . TRP A 1 244 ? 10.766 12.412 -14.160 1.00 60.25 244 TRP A O 1
ATOM 2041 N N . TRP A 1 245 ? 9.405 11.259 -12.807 1.00 61.94 245 TRP A N 1
ATOM 2042 C CA . TRP A 1 245 ? 8.158 11.909 -13.215 1.00 61.94 245 TRP A CA 1
ATOM 2043 C C . TRP A 1 245 ? 8.011 13.371 -12.759 1.00 61.94 245 TRP A C 1
ATOM 2045 O O . TRP A 1 245 ? 7.312 14.131 -13.427 1.00 61.94 245 TRP A O 1
ATOM 2055 N N . ASP A 1 246 ? 8.667 13.780 -11.670 1.00 62.88 246 ASP A N 1
ATOM 2056 C CA . ASP A 1 246 ? 8.582 15.152 -11.138 1.00 62.88 246 ASP A CA 1
ATOM 2057 C C . ASP A 1 246 ? 9.631 16.084 -11.723 1.00 62.88 246 ASP A C 1
ATOM 2059 O O . ASP A 1 246 ? 9.453 17.302 -11.750 1.00 62.88 246 ASP A O 1
ATOM 2063 N N . ARG A 1 247 ? 10.714 15.529 -12.265 1.00 66.31 247 ARG A N 1
ATOM 2064 C CA . ARG A 1 247 ? 11.708 16.338 -12.957 1.00 66.31 247 ARG A CA 1
ATOM 2065 C C . ARG A 1 247 ? 11.122 16.865 -14.250 1.00 66.31 247 ARG A C 1
ATOM 2067 O O . ARG A 1 247 ? 10.899 16.104 -15.188 1.00 66.31 247 ARG A O 1
ATOM 2074 N N . ARG A 1 248 ? 10.962 18.189 -14.340 1.00 62.66 248 ARG A N 1
ATOM 2075 C CA . ARG A 1 248 ? 10.472 18.881 -15.544 1.00 62.66 248 ARG A CA 1
ATOM 2076 C C . ARG A 1 248 ? 11.171 18.390 -16.812 1.00 62.66 248 ARG A C 1
ATOM 2078 O O . ARG A 1 248 ? 10.505 18.108 -17.797 1.00 62.66 248 ARG A O 1
ATOM 2085 N N . TYR A 1 249 ? 12.496 18.236 -16.786 1.00 59.47 249 TYR A N 1
ATOM 2086 C CA . TYR A 1 249 ? 13.250 17.764 -17.949 1.00 59.47 249 TYR A CA 1
ATOM 2087 C C . TYR A 1 249 ? 12.874 16.333 -18.358 1.00 59.47 249 TYR A C 1
ATOM 2089 O O . TYR A 1 249 ? 12.596 16.079 -19.529 1.00 59.47 249 TYR A O 1
ATOM 2097 N N . SER A 1 250 ? 12.823 15.415 -17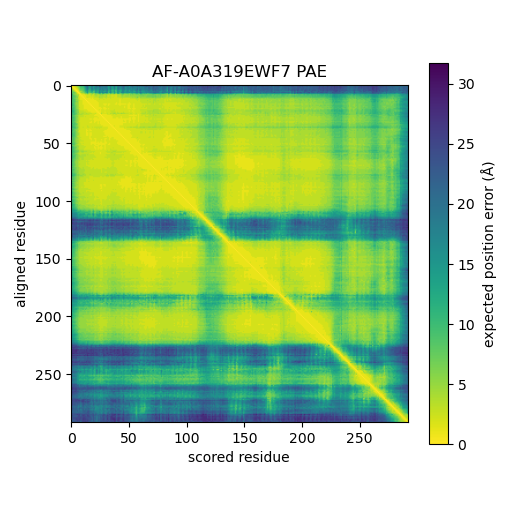.397 1.00 66.19 250 SER A N 1
ATOM 2098 C CA . SER A 1 250 ? 12.459 14.012 -17.602 1.00 66.19 250 SER A CA 1
ATOM 2099 C C . SER A 1 250 ? 11.004 13.848 -18.031 1.00 66.19 250 SER A C 1
ATOM 2101 O O . SER A 1 250 ? 10.733 13.172 -19.024 1.00 66.19 250 SER A O 1
ATOM 2103 N N . ARG A 1 251 ? 10.091 14.558 -17.358 1.00 68.19 251 ARG A N 1
ATOM 2104 C CA . ARG A 1 251 ? 8.672 14.668 -17.701 1.00 68.19 251 ARG A CA 1
ATOM 2105 C C . ARG A 1 251 ? 8.517 15.141 -19.144 1.00 68.19 251 ARG A C 1
ATOM 2107 O O . ARG A 1 251 ? 7.929 14.434 -19.949 1.00 68.19 251 ARG A O 1
ATOM 2114 N N . GLU A 1 252 ? 9.113 16.268 -19.524 1.00 70.50 252 GLU A N 1
ATOM 2115 C CA . GLU A 1 252 ? 9.012 16.798 -20.892 1.00 70.50 252 GLU A CA 1
ATOM 2116 C C . GLU A 1 252 ? 9.738 15.936 -21.938 1.00 70.50 252 GLU A C 1
ATOM 2118 O O . GLU A 1 252 ? 9.330 15.886 -23.099 1.00 70.50 252 GLU A O 1
ATOM 2123 N N . LYS A 1 253 ? 10.825 15.245 -21.575 1.00 70.62 253 LYS A N 1
ATOM 2124 C CA . LYS A 1 253 ? 11.520 14.295 -22.461 1.00 70.62 253 LYS A CA 1
ATOM 2125 C C . LYS A 1 253 ? 10.646 13.069 -22.731 1.00 70.62 253 LYS A C 1
ATOM 2127 O O . LYS A 1 253 ? 10.496 12.698 -23.892 1.00 70.62 253 LYS A O 1
ATOM 2132 N N . PHE A 1 254 ? 10.024 12.492 -21.702 1.00 70.50 254 PHE A N 1
ATOM 2133 C CA . PHE A 1 254 ? 9.087 11.379 -21.864 1.00 70.50 254 PHE A CA 1
ATOM 2134 C C . PHE A 1 254 ? 7.818 11.800 -22.582 1.00 70.50 254 PHE A C 1
ATOM 2136 O O . PHE A 1 254 ? 7.403 11.110 -23.502 1.00 70.50 254 PHE A O 1
ATOM 2143 N N . LYS A 1 255 ? 7.259 12.965 -22.231 1.00 73.00 255 LYS A N 1
ATOM 2144 C CA . LYS A 1 255 ? 6.103 13.551 -22.911 1.00 73.00 255 LYS A CA 1
ATOM 2145 C C . LYS A 1 255 ? 6.367 13.614 -24.398 1.00 73.00 255 LYS A C 1
ATOM 2147 O O . LYS A 1 255 ? 5.657 12.987 -25.161 1.00 73.00 255 LYS A O 1
ATO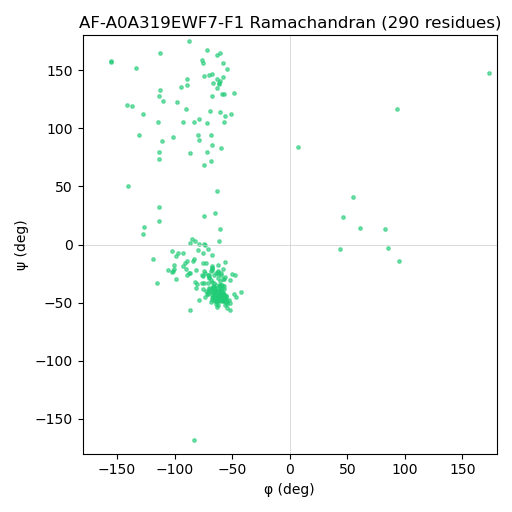M 2152 N N . ARG A 1 256 ? 7.462 14.266 -24.801 1.00 72.06 256 ARG A N 1
ATOM 2153 C CA . ARG A 1 256 ? 7.873 14.339 -26.207 1.00 72.06 256 ARG A CA 1
ATOM 2154 C C . ARG A 1 256 ? 8.058 12.960 -26.833 1.00 72.06 256 ARG A C 1
ATOM 2156 O O . ARG A 1 256 ? 7.688 12.780 -27.983 1.00 72.06 256 ARG A O 1
ATOM 2163 N N . MET A 1 257 ? 8.594 11.989 -26.097 1.00 67.81 257 MET A N 1
ATOM 2164 C CA . MET A 1 257 ? 8.753 10.623 -26.598 1.00 67.81 257 MET A CA 1
ATOM 2165 C C . MET A 1 257 ? 7.413 9.934 -26.900 1.00 67.81 257 MET A C 1
ATOM 2167 O O . MET A 1 257 ? 7.356 9.171 -27.855 1.00 67.81 257 MET A O 1
ATOM 2171 N N . VAL A 1 258 ? 6.355 10.199 -26.123 1.00 67.25 258 VAL A N 1
ATOM 2172 C CA . VAL A 1 258 ? 5.043 9.536 -26.280 1.00 67.25 258 VAL A CA 1
ATOM 2173 C C . VAL A 1 258 ? 3.995 10.375 -27.024 1.00 67.25 258 VAL A C 1
ATOM 2175 O O . VAL A 1 258 ? 3.035 9.822 -27.555 1.00 67.25 258 VAL A O 1
ATOM 2178 N N . THR A 1 259 ? 4.157 11.703 -27.075 1.00 69.75 259 THR A N 1
ATOM 2179 C CA . THR A 1 259 ? 3.202 12.634 -27.703 1.00 69.75 259 THR A CA 1
ATOM 2180 C C . THR A 1 259 ? 3.665 13.190 -29.042 1.00 69.75 259 THR A C 1
ATOM 2182 O O . THR A 1 259 ? 2.831 13.688 -29.793 1.00 69.75 259 THR A O 1
ATOM 2185 N N . THR A 1 260 ? 4.967 13.185 -29.341 1.00 68.94 260 THR A N 1
ATOM 2186 C CA . THR A 1 260 ? 5.458 13.678 -30.632 1.00 68.94 260 THR A CA 1
ATOM 2187 C C . THR A 1 260 ? 5.495 12.511 -31.620 1.00 68.94 260 THR A C 1
ATOM 2189 O O . THR A 1 260 ? 6.270 11.580 -31.393 1.00 68.94 260 THR A O 1
ATOM 2192 N N . PRO A 1 261 ? 4.708 12.548 -32.713 1.00 60.69 261 PRO A N 1
ATOM 2193 C CA . PRO A 1 261 ? 4.789 11.536 -33.758 1.00 60.69 261 PRO A CA 1
ATOM 2194 C C . PRO A 1 261 ? 6.221 11.489 -34.296 1.00 60.69 261 PRO A C 1
ATOM 2196 O O . PRO A 1 261 ? 6.794 12.528 -34.637 1.00 60.69 261 PRO A O 1
ATOM 2199 N N . ARG A 1 262 ? 6.811 10.298 -34.363 1.00 60.88 262 ARG A N 1
ATOM 2200 C CA . ARG A 1 262 ? 8.050 10.056 -35.109 1.00 60.88 262 ARG A CA 1
ATOM 2201 C C . ARG A 1 262 ? 7.712 9.151 -36.278 1.00 60.88 262 ARG A C 1
ATOM 2203 O O . ARG A 1 262 ? 6.985 8.188 -36.076 1.00 60.88 262 ARG A O 1
ATOM 2210 N N . ASP A 1 263 ? 8.203 9.518 -37.462 1.00 56.31 263 ASP A N 1
ATOM 2211 C CA . ASP A 1 263 ? 8.130 8.800 -38.742 1.00 56.31 263 ASP A CA 1
ATOM 2212 C C . ASP A 1 263 ? 7.241 7.544 -38.737 1.00 56.31 263 ASP A C 1
ATOM 2214 O O . ASP A 1 263 ? 7.718 6.426 -38.567 1.00 56.31 263 ASP A O 1
ATOM 2218 N N . GLY A 1 264 ? 5.933 7.743 -38.931 1.00 59.53 264 GLY A N 1
ATOM 2219 C CA . GLY A 1 264 ? 4.964 6.660 -39.124 1.00 59.53 264 GLY A CA 1
ATOM 2220 C C . GLY A 1 264 ? 4.208 6.182 -37.881 1.00 59.53 264 GLY A C 1
ATOM 2221 O O . GLY A 1 264 ? 3.168 5.551 -38.052 1.00 59.53 264 GLY A O 1
ATOM 2222 N N . CYS A 1 265 ? 4.633 6.530 -36.663 1.00 56.66 265 CYS A N 1
ATOM 2223 C CA . CYS A 1 265 ? 3.935 6.122 -35.440 1.00 56.66 265 CYS A CA 1
ATOM 2224 C C . CYS A 1 265 ? 3.013 7.243 -34.918 1.00 56.66 265 CYS A C 1
ATOM 2226 O O . CYS A 1 265 ? 3.494 8.350 -34.629 1.00 56.66 265 CYS A O 1
ATOM 2228 N N . PRO A 1 266 ? 1.697 7.002 -34.760 1.00 60.00 266 PRO A N 1
ATOM 2229 C CA . PRO A 1 266 ? 0.807 7.960 -34.118 1.00 60.00 266 PRO A CA 1
ATOM 2230 C C . PRO A 1 266 ? 1.102 8.053 -32.608 1.00 60.00 266 PRO A C 1
ATOM 2232 O O . PRO A 1 266 ? 1.455 7.054 -31.980 1.00 60.00 266 PRO A O 1
ATOM 2235 N N . PRO A 1 267 ? 0.948 9.237 -31.992 1.00 62.72 267 PRO A N 1
ATOM 2236 C CA . PRO A 1 267 ? 1.112 9.390 -30.553 1.00 62.72 267 PRO A CA 1
ATOM 2237 C C . PRO A 1 267 ? 0.061 8.569 -29.806 1.00 62.72 267 PRO A C 1
ATOM 2239 O O . PRO A 1 267 ? -1.098 8.516 -30.219 1.00 62.72 267 PRO A O 1
ATOM 2242 N N . ASN A 1 268 ? 0.449 7.975 -28.676 1.00 66.56 268 ASN A N 1
ATOM 2243 C CA . ASN A 1 268 ? -0.477 7.254 -27.808 1.00 66.56 268 ASN A CA 1
ATOM 2244 C C . ASN A 1 268 ? -0.674 8.026 -26.488 1.00 66.56 268 ASN A C 1
ATOM 2246 O O . ASN A 1 268 ? 0.067 7.820 -25.521 1.00 66.56 268 ASN A O 1
ATOM 2250 N N . PRO A 1 269 ? -1.652 8.950 -26.437 1.00 62.47 269 PRO A N 1
ATOM 2251 C CA . PRO A 1 269 ? -1.871 9.807 -25.277 1.00 62.47 269 PRO A CA 1
ATOM 2252 C C . PRO A 1 269 ? -2.366 9.034 -24.046 1.00 62.47 269 PRO A C 1
ATOM 2254 O O . PRO A 1 269 ? -2.143 9.497 -22.928 1.00 62.47 269 PRO A O 1
ATOM 2257 N N . GLU A 1 270 ? -2.961 7.846 -24.212 1.00 64.12 270 GLU A N 1
ATOM 2258 C CA . GLU A 1 270 ? -3.463 7.019 -23.101 1.00 64.12 270 GLU A CA 1
ATOM 2259 C C . GLU A 1 270 ? -2.351 6.575 -22.135 1.00 64.12 270 GLU A C 1
ATOM 2261 O O . GLU A 1 270 ? -2.609 6.321 -20.960 1.00 64.12 270 GLU A O 1
ATOM 2266 N N . LEU A 1 271 ? -1.097 6.555 -22.595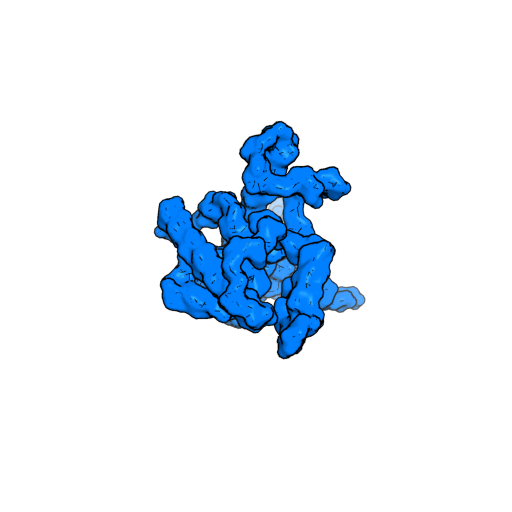 1.00 61.34 271 LEU A N 1
ATOM 2267 C CA . LEU A 1 271 ? 0.078 6.244 -21.774 1.00 61.34 271 LEU A CA 1
ATOM 2268 C C . LEU A 1 271 ? 0.596 7.411 -20.937 1.00 61.34 271 LEU A C 1
ATOM 2270 O O . LEU A 1 271 ? 1.324 7.193 -19.968 1.00 61.34 271 LEU A O 1
ATOM 2274 N N . TRP A 1 272 ? 0.275 8.642 -21.332 1.00 60.06 272 TRP A N 1
ATOM 2275 C CA . TRP A 1 272 ? 0.799 9.847 -20.694 1.00 60.06 272 TRP A CA 1
ATOM 2276 C C . TRP A 1 272 ? -0.069 10.325 -19.524 1.00 60.06 272 TRP A C 1
ATOM 2278 O O . TRP A 1 272 ? 0.452 10.986 -18.625 1.00 60.06 272 TRP A O 1
ATOM 2288 N N . TYR A 1 273 ? -1.372 10.017 -19.518 1.00 57.84 273 TYR A N 1
ATOM 2289 C CA . TYR A 1 273 ? -2.295 10.580 -18.531 1.00 57.84 273 TYR A CA 1
ATOM 2290 C C . TYR A 1 273 ? -1.908 10.211 -17.094 1.00 57.84 273 TYR A C 1
ATOM 2292 O O . TYR A 1 273 ? -1.946 9.056 -16.661 1.00 57.84 273 TYR A O 1
ATOM 2300 N N . ASP A 1 274 ? -1.530 11.248 -16.349 1.00 53.72 274 ASP A N 1
ATOM 2301 C CA . ASP A 1 274 ? -1.155 11.167 -14.951 1.00 53.72 274 ASP A CA 1
ATOM 2302 C C . ASP A 1 274 ? -2.398 11.089 -14.064 1.00 53.72 274 ASP A C 1
ATOM 2304 O O . ASP A 1 274 ? -2.897 12.100 -13.590 1.00 53.72 274 ASP A O 1
ATOM 2308 N N . THR A 1 275 ? -2.882 9.881 -13.786 1.00 50.97 275 THR A N 1
ATOM 2309 C CA . THR A 1 275 ? -4.013 9.720 -12.858 1.00 50.97 275 THR A CA 1
ATOM 2310 C C . THR A 1 275 ? -3.598 9.719 -11.384 1.00 50.97 275 THR A C 1
ATOM 2312 O O . THR A 1 275 ? -4.432 9.470 -10.517 1.00 50.97 275 THR A O 1
ATOM 2315 N N . SER A 1 276 ? -2.311 9.922 -11.059 1.00 51.06 276 SER A N 1
ATOM 2316 C CA . SER A 1 276 ? -1.903 10.094 -9.655 1.00 51.06 276 SER A CA 1
ATOM 2317 C C . SER A 1 276 ? -2.250 11.491 -9.137 1.00 51.06 276 SER A C 1
ATOM 2319 O O . SER A 1 276 ? -2.544 11.640 -7.951 1.00 51.06 276 SER A O 1
ATOM 2321 N N . GLU A 1 277 ? -2.327 12.479 -10.039 1.00 50.66 277 GLU A N 1
ATOM 2322 C CA . GLU A 1 277 ? -2.934 13.776 -9.741 1.00 50.66 277 GLU A CA 1
ATOM 2323 C C . GLU A 1 277 ? -4.441 13.631 -9.487 1.00 50.66 277 GLU A C 1
ATOM 2325 O O . GLU A 1 277 ? -4.919 14.241 -8.546 1.00 50.66 277 GLU A O 1
ATOM 2330 N N . ASP A 1 278 ? -5.177 12.762 -10.191 1.00 52.22 278 ASP A N 1
ATOM 2331 C CA . ASP A 1 278 ? -6.623 12.576 -9.947 1.00 52.22 278 ASP A CA 1
ATOM 2332 C C . ASP A 1 278 ? -6.931 12.100 -8.517 1.00 52.22 278 ASP A C 1
ATOM 2334 O O . ASP A 1 278 ? -7.909 12.528 -7.903 1.00 52.22 278 ASP A O 1
ATOM 2338 N N . GLU A 1 279 ? -6.077 11.241 -7.945 1.00 55.38 279 GLU A N 1
ATOM 2339 C CA . GLU A 1 279 ? -6.241 10.805 -6.557 1.00 55.38 279 GLU A CA 1
ATOM 2340 C C . GLU A 1 279 ? -5.889 11.914 -5.565 1.00 55.38 279 GLU A C 1
ATOM 2342 O O . GLU A 1 279 ? -6.626 12.055 -4.597 1.00 55.38 279 GLU A O 1
ATOM 2347 N N . LEU A 1 280 ? -4.835 12.711 -5.811 1.00 50.41 280 LEU A N 1
ATOM 2348 C CA . LEU A 1 280 ? -4.465 13.903 -5.022 1.00 50.41 280 LEU A CA 1
ATOM 2349 C C . LEU A 1 280 ? -5.516 15.018 -5.127 1.00 50.41 280 LEU A C 1
ATOM 2351 O O . LEU A 1 280 ? -5.824 15.685 -4.143 1.00 50.41 280 LEU A O 1
ATOM 2355 N N . MET A 1 281 ? -6.113 15.186 -6.300 1.00 44.84 281 MET A N 1
ATOM 2356 C CA . MET A 1 281 ? -7.189 16.132 -6.564 1.00 44.84 281 MET A CA 1
ATOM 2357 C C . MET A 1 281 ? -8.488 15.682 -5.902 1.00 44.84 281 MET A C 1
ATOM 2359 O O . MET A 1 281 ? -9.244 16.535 -5.467 1.00 44.84 281 MET A O 1
ATOM 2363 N N . GLY A 1 282 ? -8.698 14.384 -5.665 1.00 51.97 282 GLY A N 1
ATOM 2364 C CA . GLY A 1 282 ? -9.747 13.905 -4.757 1.00 51.97 282 GLY A CA 1
ATOM 2365 C C . GLY A 1 282 ? -9.579 14.349 -3.291 1.00 51.97 282 GLY A C 1
ATOM 2366 O O . GLY A 1 282 ? -10.551 14.311 -2.539 1.00 51.97 282 GLY A O 1
ATOM 2367 N N . TRP A 1 283 ? -8.382 14.791 -2.868 1.00 46.41 283 TRP A N 1
ATOM 2368 C CA . TRP A 1 283 ? -8.165 15.429 -1.555 1.00 46.41 283 TRP A CA 1
ATOM 2369 C C . TRP A 1 283 ? -8.427 16.937 -1.576 1.00 46.41 283 TRP A C 1
ATOM 2371 O O . TRP A 1 283 ? -8.700 17.515 -0.526 1.00 46.41 283 TRP A O 1
ATOM 2381 N N . LEU A 1 284 ? -8.308 17.579 -2.743 1.00 43.16 284 LEU A N 1
ATOM 2382 C CA . LEU A 1 284 ? -8.414 19.035 -2.908 1.00 43.16 284 LEU A CA 1
ATOM 2383 C C . LEU A 1 284 ? -9.767 19.485 -3.481 1.00 43.16 284 LEU A C 1
ATOM 2385 O O . LEU A 1 284 ? -10.178 20.622 -3.261 1.00 43.16 284 LEU A O 1
ATOM 2389 N N . ILE A 1 285 ? -10.466 18.606 -4.196 1.00 41.97 285 ILE A N 1
ATOM 2390 C CA . ILE A 1 285 ? -11.736 18.855 -4.873 1.00 41.97 285 ILE A CA 1
ATOM 2391 C C . ILE A 1 285 ? -12.816 18.025 -4.179 1.00 41.97 285 ILE A C 1
ATOM 2393 O O . ILE A 1 285 ? -13.156 16.943 -4.639 1.00 41.97 285 ILE A O 1
ATOM 2397 N N . GLU A 1 286 ? -13.310 18.516 -3.038 1.00 48.84 286 GLU A N 1
ATOM 2398 C CA . GLU A 1 286 ? -14.736 18.528 -2.654 1.00 48.84 286 GLU A CA 1
ATOM 2399 C C . GLU A 1 286 ? -14.927 19.014 -1.201 1.00 48.84 286 GLU A C 1
ATOM 2401 O O . GLU A 1 286 ? -14.122 18.709 -0.323 1.00 48.84 286 GLU A O 1
ATOM 2406 N N . PRO A 1 287 ? -16.038 19.701 -0.888 1.00 43.81 287 PRO A N 1
ATOM 2407 C CA . PRO A 1 287 ? -16.332 21.074 -1.262 1.00 43.81 287 PRO A CA 1
ATOM 2408 C C . PRO A 1 287 ? -16.353 21.972 -0.012 1.00 43.81 287 PRO A C 1
ATOM 2410 O O . PRO A 1 287 ? -16.502 21.525 1.122 1.00 43.81 287 PRO A O 1
ATOM 2413 N N . SER A 1 288 ? -16.298 23.277 -0.229 1.00 40.50 288 SER A N 1
ATOM 2414 C CA . SER A 1 288 ? -16.614 24.350 0.722 1.00 40.50 288 SER A CA 1
ATOM 2415 C C . SER A 1 288 ? -18.093 24.353 1.193 1.00 40.50 288 SER A C 1
ATOM 2417 O O . SER A 1 288 ? -18.739 25.393 1.263 1.00 40.50 288 SER A O 1
ATOM 2419 N N . ILE A 1 289 ? -18.641 23.188 1.552 1.00 41.03 289 ILE A N 1
ATOM 2420 C CA . ILE A 1 289 ? -20.012 22.938 2.025 1.00 41.03 289 ILE A CA 1
ATOM 2421 C C . ILE A 1 289 ? -19.856 22.166 3.355 1.00 41.03 289 ILE A C 1
ATOM 2423 O O . ILE A 1 289 ? -19.343 21.058 3.345 1.00 41.03 289 ILE A O 1
ATOM 2427 N N . MET A 1 290 ? -20.183 22.647 4.558 1.00 35.34 290 MET A N 1
ATOM 2428 C CA . MET A 1 290 ? -21.161 23.642 4.995 1.00 35.34 290 MET A CA 1
ATOM 2429 C C . MET A 1 290 ? -20.573 24.492 6.135 1.00 35.34 290 MET A C 1
ATOM 2431 O O . MET A 1 290 ? -20.267 23.976 7.210 1.00 35.34 290 MET A O 1
ATOM 2435 N N . ARG A 1 291 ? -20.477 25.808 5.935 1.00 36.78 291 ARG A N 1
ATOM 2436 C CA . ARG A 1 291 ? -20.770 26.761 7.012 1.00 36.78 291 ARG A CA 1
ATOM 2437 C C . ARG A 1 291 ? -22.178 27.274 6.723 1.00 36.78 291 ARG A C 1
ATOM 2439 O O . ARG A 1 291 ? -22.337 28.172 5.900 1.00 36.78 291 ARG A O 1
ATOM 2446 N N . HIS A 1 292 ? -23.172 26.627 7.315 1.00 40.09 292 HIS A N 1
ATOM 2447 C CA . HIS A 1 292 ? -24.481 27.224 7.551 1.00 40.09 292 HIS A CA 1
ATOM 2448 C C . HIS A 1 292 ? -24.586 27.478 9.047 1.00 40.09 292 HIS A C 1
ATOM 2450 O O . HIS A 1 292 ? -24.180 26.568 9.805 1.00 40.09 292 HIS A O 1
#

InterPro domains:
  IPR001810 F-box domain [PF12937] (9-43)
  IPR036047 F-box-like domain superfamily [SSF81383] (5-63)

Secondary structure (DSSP, 8-state):
-------GGGGS-HHHHHHHHHT-SSHHHHHHHHHT-HHHHHHHHHTHHHHHHHHHHHH-TTHHHHHHHHHHTTSS-TTSPP-HHHHHHHHHHHHHHHHHHHHHHHHHHHHHHTT-TT-TTSGGGTTSSSS---SS--TTHHHHHHHHHHHHHHHHHS-HHHHHHHHHHS-HHHHHHHHHHHT-TTHHHH---TT--HHHHHHHHHHHHHHHHHHHHHHHHHHH--TT--SS-S-GGGSS-TTTTTSHHHHHHHHHHHHS-BTTBPP-GGGT--HHHHHHHHHHSS------

Radius of gyration: 22.79 Å; Cα contacts (8 Å, |Δi|>4): 247; chains: 1; bounding box: 58×44×88 Å